Protein AF-A0A354UPZ7-F1 (afdb_monomer)

Secondary structure (DSSP, 8-state):
-HHHHHHHHHHHHHHHHHHHHHHHHHHHHH-HHHHHHHHHHTT-HHHHHHHHHHHHHHH--HHHHHHHHHHHHT-GGGHHHIIIIIHHHHTSHHHHHHHHHSTTHHHHHHHHHHHHHHHHHHTT-HHHHHHHHHHHHHHTS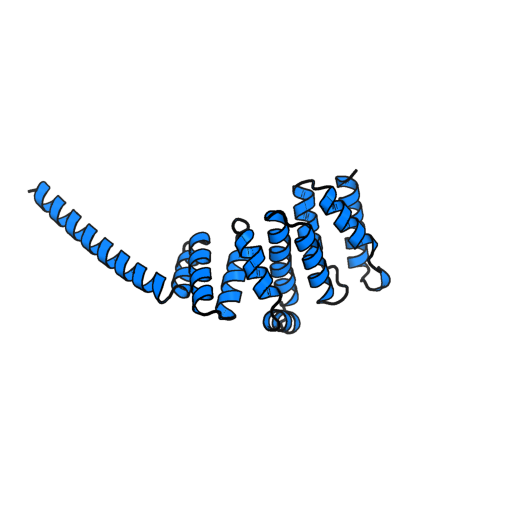S---TT-HHHHHHHHHHHTT-HHHHHHHHHHHHTS-GGGS-HHHHHHHHHHHHHHHHHH-

Solvent-accessible surface area (backbone atoms only — not comparable to full-atom values): 10507 Å² total; per-residue (Å²): 111,70,72,56,57,52,51,53,51,51,51,51,52,50,50,51,51,52,50,52,50,51,53,49,49,49,38,62,72,78,40,18,48,68,51,12,54,54,28,42,77,70,70,37,50,73,57,13,48,57,26,21,49,53,32,18,78,72,65,72,38,70,69,39,37,50,52,36,26,56,55,36,65,79,34,80,91,43,24,67,60,21,42,48,44,26,37,57,38,65,72,31,67,66,50,51,51,48,28,73,73,41,96,62,14,58,62,53,46,27,54,48,47,18,40,21,18,39,14,24,39,72,69,73,34,55,69,60,15,53,50,49,19,54,57,59,38,58,71,81,48,70,53,68,55,93,58,29,23,52,52,40,38,47,53,59,28,55,77,70,65,36,48,70,61,42,50,54,50,46,53,53,64,69,67,55,70,63,87,68,39,54,73,69,35,46,53,51,52,51,50,52,46,51,55,44,49,64,71,62,104

Foldseek 3Di:
DVVVVVVVVVVVVVVVVVVVVVVVVVCLPPPLQVVLVVCVVVVNLVSSLVSLVVVCVVPVDLVSLVVNLVSLLVPLPPLVVLLPSLVVNLVDPVLLVCLVPDPCSVVVSLSSLLSNLLSCVVVPNLVVSCVSLVVSCPSVPVEPDPSRSLVSSLVSCLVVLVLPSLVVSLVVLVPDPCVRYDPVNVVVSVVSNVSSVVSND

Sequence (201 aa):
MGKFVLKVALSTVAAIFAVLLLVYGFFALFLPAPLASFYENLGNYSGAVRLMKRAYDKSESEEDLKRLAELLCFKEENAELSAEYVTKYCDGESFKKYCKEEKDGQAYYDLMTASSVKSFYIVGKPDDALKKASEYLAYYSSSYPSGSSLRALMFAAADKKDKQTLAKILEKLNSFDLSSFTETEKATIEDDKQNIQIIIG

Structure (mmCIF, N/CA/C/O backbone):
data_AF-A0A354UPZ7-F1
#
_entry.id   AF-A0A354UPZ7-F1
#
loop_
_atom_site.group_PDB
_atom_site.id
_atom_site.type_symbol
_atom_site.label_atom_id
_atom_site.label_alt_id
_atom_site.label_comp_id
_atom_site.label_asym_id
_atom_site.label_entity_id
_atom_site.label_seq_id
_atom_site.pdbx_PDB_ins_code
_atom_site.Cartn_x
_atom_site.Cartn_y
_atom_site.Cartn_z
_atom_site.occupancy
_atom_site.B_iso_or_equiv
_atom_site.auth_seq_id
_atom_site.auth_comp_id
_atom_site.auth_asym_id
_atom_site.auth_atom_id
_atom_site.pdbx_PDB_model_num
ATOM 1 N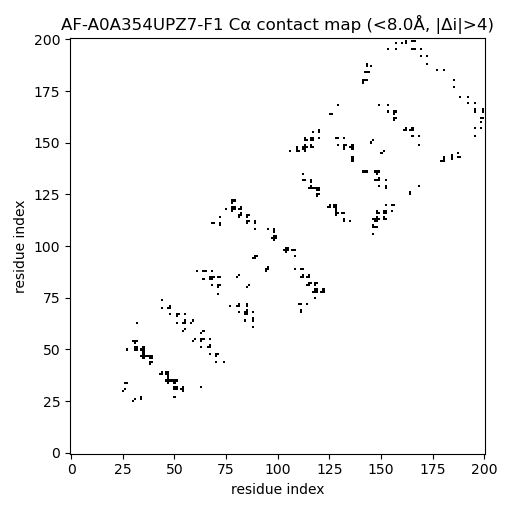 N . MET A 1 1 ? 10.319 13.323 -59.034 1.00 57.94 1 MET A N 1
ATOM 2 C CA . MET A 1 1 ? 11.217 13.703 -57.916 1.00 57.94 1 MET A CA 1
ATOM 3 C C . MET A 1 1 ? 10.562 13.564 -56.539 1.00 57.94 1 MET A C 1
ATOM 5 O O . MET A 1 1 ? 11.152 12.899 -55.700 1.00 57.94 1 MET A O 1
ATOM 9 N N . GLY A 1 2 ? 9.332 14.050 -56.304 1.00 59.28 2 GLY A N 1
ATOM 10 C CA . GLY A 1 2 ? 8.672 13.944 -54.982 1.00 59.28 2 GLY A CA 1
ATOM 11 C C . GLY A 1 2 ? 8.537 12.523 -54.398 1.00 59.28 2 GLY A C 1
ATOM 12 O O . GLY A 1 2 ? 8.782 12.323 -53.215 1.00 59.28 2 GLY A O 1
ATOM 13 N N . LYS A 1 3 ? 8.257 11.502 -55.227 1.00 68.81 3 LYS A N 1
ATOM 14 C CA . LYS A 1 3 ? 8.171 10.093 -54.778 1.00 68.81 3 LYS A CA 1
ATOM 15 C C . LYS A 1 3 ? 9.504 9.514 -54.277 1.00 68.81 3 LYS A C 1
ATOM 17 O O . LYS A 1 3 ? 9.493 8.596 -53.467 1.00 68.81 3 LYS A O 1
ATOM 22 N N . PHE A 1 4 ? 10.636 10.016 -54.771 1.00 75.50 4 PHE A N 1
ATOM 23 C CA . PHE A 1 4 ? 11.965 9.557 -54.357 1.00 75.50 4 PHE A CA 1
ATOM 24 C C . PHE A 1 4 ? 12.362 10.189 -53.019 1.00 75.50 4 PHE A C 1
ATOM 26 O O . PHE A 1 4 ? 12.742 9.473 -52.099 1.00 75.50 4 PHE A O 1
ATOM 33 N N . VAL A 1 5 ? 12.153 11.503 -52.878 1.00 76.06 5 VAL A N 1
ATOM 34 C CA . VAL A 1 5 ? 12.379 12.236 -51.620 1.00 76.06 5 VAL A CA 1
ATOM 35 C C . VAL A 1 5 ? 11.521 11.662 -50.489 1.00 76.06 5 VAL A C 1
ATOM 37 O O . VAL A 1 5 ? 12.031 11.420 -49.401 1.00 76.06 5 VAL A O 1
ATOM 40 N N . LEU A 1 6 ? 10.250 11.348 -50.765 1.00 82.31 6 LEU A N 1
ATOM 41 C CA . LEU A 1 6 ? 9.353 10.734 -49.784 1.00 82.31 6 LEU A CA 1
ATOM 42 C C . LEU A 1 6 ? 9.834 9.344 -49.331 1.00 82.31 6 LEU A C 1
ATOM 44 O O . LEU A 1 6 ? 9.794 9.051 -48.140 1.00 82.31 6 LEU A O 1
ATOM 48 N N .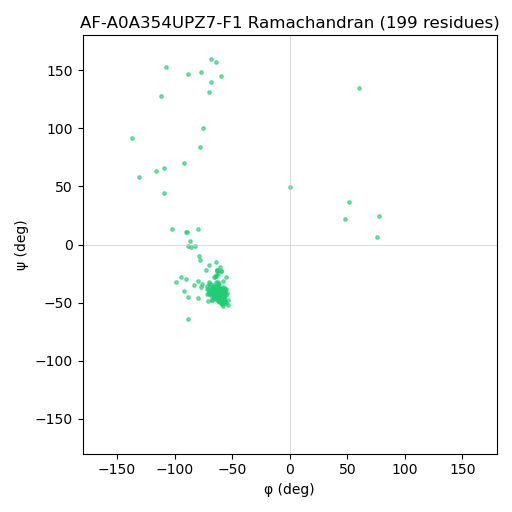 LYS A 1 7 ? 10.329 8.500 -50.250 1.00 80.50 7 LYS A N 1
ATOM 49 C CA . LYS A 1 7 ? 10.871 7.170 -49.911 1.00 80.50 7 LYS A CA 1
ATOM 50 C C . LYS A 1 7 ? 12.116 7.258 -49.032 1.00 80.50 7 LYS A C 1
ATOM 52 O O . LYS A 1 7 ? 12.210 6.518 -48.060 1.00 80.50 7 LYS A O 1
ATOM 57 N N . VAL A 1 8 ? 13.037 8.164 -49.360 1.00 84.00 8 VAL A N 1
ATOM 58 C CA . VAL A 1 8 ? 14.266 8.366 -48.579 1.00 84.00 8 VAL A CA 1
ATOM 59 C C . VAL A 1 8 ? 13.937 8.930 -47.193 1.00 84.00 8 VAL A C 1
ATOM 61 O O . VAL A 1 8 ? 14.444 8.427 -46.195 1.00 84.00 8 VAL A O 1
ATOM 64 N N . ALA A 1 9 ? 13.028 9.906 -47.104 1.00 82.88 9 ALA A N 1
ATOM 65 C CA . ALA A 1 9 ? 12.573 10.447 -45.824 1.00 82.88 9 ALA A CA 1
ATOM 66 C C . ALA A 1 9 ? 11.928 9.366 -44.937 1.00 82.88 9 ALA A C 1
ATOM 68 O O . ALA A 1 9 ? 12.282 9.244 -43.765 1.00 82.88 9 ALA A O 1
ATOM 69 N N . LEU A 1 10 ? 11.049 8.531 -45.505 1.00 87.94 10 LEU A N 1
ATOM 70 C CA . LEU A 1 10 ? 10.443 7.392 -44.806 1.00 87.94 10 LEU A CA 1
ATOM 71 C C . LEU A 1 10 ? 11.491 6.380 -44.326 1.00 87.94 10 LEU A C 1
ATOM 73 O O . LEU A 1 10 ? 11.414 5.941 -43.181 1.00 87.94 10 LEU A O 1
ATOM 77 N N . SER A 1 11 ? 12.486 6.035 -45.154 1.00 89.94 11 SER A N 1
ATOM 78 C CA . SER A 1 11 ? 13.548 5.107 -44.739 1.00 89.94 11 SER A CA 1
ATOM 79 C C . SER A 1 11 ? 14.412 5.670 -43.614 1.00 89.94 11 SER A C 1
ATOM 81 O O . SER A 1 11 ? 14.760 4.938 -42.692 1.00 89.94 11 SER A O 1
ATOM 83 N N . THR A 1 12 ? 14.718 6.969 -43.646 1.00 89.94 12 THR A N 1
ATOM 84 C CA . THR A 1 12 ? 15.510 7.622 -42.597 1.00 89.94 12 THR A CA 1
ATOM 85 C C . THR A 1 12 ? 14.740 7.674 -41.282 1.00 89.94 12 THR A C 1
ATOM 87 O O . THR A 1 12 ? 15.286 7.322 -40.241 1.00 89.94 12 THR A O 1
ATOM 90 N N . VAL A 1 13 ? 13.455 8.044 -41.319 1.00 91.38 13 VAL A N 1
ATOM 91 C CA . VAL A 1 13 ? 12.586 8.031 -40.132 1.00 91.38 13 VAL A CA 1
ATOM 92 C C . VAL A 1 13 ? 12.480 6.616 -39.559 1.00 91.38 13 VAL A C 1
ATOM 94 O O . VAL A 1 13 ? 12.662 6.434 -38.358 1.00 91.38 13 VAL A O 1
ATOM 97 N N . ALA A 1 14 ? 12.270 5.605 -40.406 1.00 92.88 14 ALA A N 1
ATOM 98 C CA . ALA A 1 14 ? 12.224 4.210 -39.974 1.00 92.88 14 ALA A CA 1
ATOM 99 C C . ALA A 1 14 ? 13.543 3.755 -39.324 1.00 92.88 14 ALA A C 1
ATOM 101 O O . ALA A 1 14 ? 13.512 3.102 -38.283 1.00 92.88 14 ALA A O 1
ATOM 102 N N . ALA A 1 15 ? 14.693 4.137 -39.888 1.00 93.19 15 ALA A N 1
ATOM 103 C CA . ALA A 1 15 ? 16.001 3.826 -39.314 1.00 93.19 15 ALA A CA 1
ATOM 104 C C . ALA A 1 15 ? 16.200 4.486 -37.938 1.00 93.19 15 ALA A C 1
ATOM 106 O O . ALA A 1 15 ? 16.658 3.828 -37.006 1.00 93.19 15 ALA A O 1
ATOM 107 N N . ILE A 1 16 ? 15.798 5.752 -37.782 1.00 94.38 16 ILE A N 1
ATOM 108 C CA . ILE A 1 16 ? 15.854 6.457 -36.492 1.00 94.38 16 ILE A CA 1
ATOM 109 C C . ILE A 1 16 ? 14.959 5.760 -35.464 1.00 94.38 16 ILE A C 1
ATOM 111 O O . ILE A 1 16 ? 15.410 5.479 -34.356 1.00 94.38 16 ILE A O 1
ATOM 115 N N . PHE A 1 17 ? 13.721 5.418 -35.831 1.00 93.94 17 PHE A N 1
ATOM 116 C CA . PHE A 1 17 ? 12.827 4.673 -34.944 1.00 93.94 17 PHE A CA 1
ATOM 117 C C . PHE A 1 17 ? 13.406 3.315 -34.548 1.00 93.94 17 PHE A C 1
ATOM 119 O O . PHE A 1 17 ? 13.328 2.949 -33.379 1.00 93.94 17 PHE A O 1
ATOM 126 N N . ALA A 1 18 ? 14.030 2.590 -35.479 1.00 94.12 18 ALA A N 1
ATOM 127 C CA . ALA A 1 18 ? 14.669 1.314 -35.174 1.00 94.12 18 ALA A CA 1
ATOM 128 C C . ALA A 1 18 ? 15.788 1.477 -34.132 1.00 94.12 18 ALA A C 1
ATOM 130 O O . ALA A 1 18 ? 15.828 0.732 -33.154 1.00 94.12 18 ALA A O 1
ATOM 131 N N . VAL A 1 19 ? 16.652 2.486 -34.286 1.00 94.25 19 VAL A N 1
ATOM 132 C CA . VAL A 1 19 ? 17.715 2.780 -33.309 1.00 94.25 19 VAL A CA 1
ATOM 133 C C . VAL A 1 19 ? 17.127 3.176 -31.954 1.00 94.25 19 VAL A C 1
ATOM 135 O O . VAL A 1 19 ? 17.564 2.655 -30.930 1.00 94.25 19 VAL A O 1
ATOM 138 N N . LEU A 1 20 ? 16.107 4.037 -31.927 1.00 93.75 20 LEU A N 1
ATOM 139 C CA . LEU A 1 20 ? 15.444 4.439 -30.681 1.00 93.75 20 LEU A CA 1
ATOM 140 C C . LEU A 1 20 ? 14.813 3.247 -29.953 1.00 93.75 20 LEU A C 1
ATOM 142 O O . LEU A 1 20 ? 14.937 3.146 -28.735 1.00 93.75 20 LEU A O 1
ATOM 146 N N . LEU A 1 21 ? 14.187 2.321 -30.685 1.00 94.00 21 LEU A N 1
ATOM 147 C CA . LEU A 1 21 ? 13.619 1.098 -30.115 1.00 94.00 21 LEU A CA 1
ATOM 148 C C . LEU A 1 21 ? 14.697 0.169 -29.549 1.00 94.00 21 LEU A C 1
ATOM 150 O O . LEU A 1 21 ? 14.483 -0.423 -28.493 1.00 94.00 21 LEU A O 1
ATOM 154 N N . LEU A 1 22 ? 15.856 0.063 -30.204 1.00 93.81 22 LEU A N 1
ATOM 155 C CA . LEU A 1 22 ? 16.986 -0.719 -29.691 1.00 93.81 22 LEU A CA 1
ATOM 156 C C . LEU A 1 22 ? 17.552 -0.114 -28.405 1.00 93.81 22 LEU A C 1
ATOM 158 O O . LEU A 1 22 ? 17.766 -0.835 -27.431 1.00 93.81 22 LEU A O 1
ATOM 162 N N . VAL A 1 23 ? 17.744 1.207 -28.379 1.00 92.31 23 VAL A N 1
ATOM 163 C CA . VAL A 1 23 ? 18.207 1.925 -27.184 1.00 92.31 23 VAL A CA 1
ATOM 164 C C . VAL A 1 23 ? 17.194 1.769 -26.050 1.00 92.31 23 VAL A C 1
ATOM 166 O O . VAL A 1 23 ? 17.567 1.383 -24.944 1.00 92.31 23 VAL A O 1
ATOM 169 N N . TYR A 1 24 ? 15.905 1.981 -26.324 1.00 91.88 24 TYR A N 1
ATOM 170 C CA . TYR A 1 24 ? 14.837 1.762 -25.350 1.00 91.88 24 TYR A CA 1
ATOM 171 C C . TYR A 1 24 ? 14.833 0.324 -24.822 1.00 91.88 24 TYR A C 1
ATOM 173 O O . TYR A 1 24 ? 14.778 0.111 -23.612 1.00 91.88 24 TYR A O 1
ATOM 181 N N . GLY A 1 25 ? 14.934 -0.662 -25.717 1.00 91.56 25 GLY A N 1
ATOM 182 C CA . GLY A 1 25 ? 14.999 -2.076 -25.361 1.00 91.56 25 GLY A CA 1
ATOM 183 C C . GLY A 1 25 ? 16.177 -2.378 -24.438 1.00 91.56 25 GLY A C 1
ATOM 184 O O . GLY A 1 25 ? 16.002 -3.060 -23.431 1.00 91.56 25 GLY A O 1
ATOM 185 N N . PHE A 1 26 ? 17.351 -1.807 -24.717 1.00 92.81 26 PHE A N 1
ATOM 186 C CA . PHE A 1 26 ? 18.517 -1.922 -23.844 1.00 92.81 26 PHE A CA 1
ATOM 187 C C . PHE A 1 26 ? 18.227 -1.381 -22.434 1.00 92.81 26 PHE A C 1
ATOM 189 O O . PHE A 1 26 ? 18.407 -2.104 -21.451 1.00 92.81 26 PHE A O 1
ATOM 196 N N . PHE A 1 27 ? 17.696 -0.160 -22.313 1.00 90.44 27 PHE A N 1
ATOM 197 C CA . PHE A 1 27 ? 17.339 0.404 -21.006 1.00 90.44 27 PHE A CA 1
ATOM 198 C C . PHE A 1 27 ? 16.271 -0.428 -20.284 1.00 90.44 27 PHE A C 1
ATOM 200 O O . PHE A 1 27 ? 16.437 -0.743 -19.110 1.00 90.44 27 PHE A O 1
ATOM 207 N N . ALA A 1 28 ? 15.224 -0.870 -20.979 1.00 89.38 28 ALA A N 1
ATOM 208 C CA . ALA A 1 28 ? 14.143 -1.655 -20.383 1.00 89.38 28 ALA A CA 1
ATOM 209 C C . ALA A 1 28 ? 14.593 -3.030 -19.849 1.00 89.38 28 ALA A C 1
ATOM 211 O O . ALA A 1 28 ? 13.954 -3.579 -18.948 1.00 89.38 28 ALA A O 1
ATOM 212 N N . LEU A 1 29 ? 15.665 -3.607 -20.407 1.00 89.12 29 LEU A N 1
ATOM 213 C CA . LEU A 1 29 ? 16.225 -4.894 -19.976 1.00 89.12 29 LEU A CA 1
ATOM 214 C C . LEU A 1 29 ? 17.264 -4.741 -18.857 1.00 89.12 29 LEU A C 1
ATOM 216 O O . LEU A 1 29 ? 17.270 -5.509 -17.888 1.00 89.12 29 LEU A O 1
ATOM 220 N N . PHE A 1 30 ? 18.174 -3.778 -18.999 1.00 91.31 30 PHE A N 1
ATOM 221 C CA . PHE A 1 30 ? 19.340 -3.672 -18.123 1.00 91.31 30 PHE A CA 1
ATOM 222 C C . PHE A 1 30 ? 19.161 -2.653 -17.004 1.00 91.31 30 PHE A C 1
ATOM 224 O O . PHE A 1 30 ? 19.661 -2.894 -15.907 1.00 91.31 30 PHE A O 1
ATOM 231 N N . LEU A 1 31 ? 18.406 -1.582 -17.257 1.00 92.19 31 LEU A N 1
ATOM 232 C CA . LEU A 1 31 ? 18.231 -0.426 -16.377 1.00 92.19 31 LEU A CA 1
ATOM 233 C C . LEU A 1 31 ? 16.737 -0.069 -16.199 1.00 92.19 31 LEU A C 1
ATOM 235 O O . LEU A 1 31 ? 16.323 1.053 -16.510 1.00 92.19 31 LEU A O 1
ATOM 239 N N . PRO A 1 32 ? 15.907 -1.008 -15.705 1.00 92.81 32 PRO A N 1
ATOM 240 C CA . PRO A 1 32 ? 14.473 -0.779 -15.556 1.00 92.81 32 PRO A CA 1
ATOM 241 C C . PRO A 1 32 ? 14.128 0.339 -14.557 1.00 92.81 32 PRO A C 1
ATOM 243 O O . PRO A 1 32 ? 13.206 1.099 -14.835 1.00 92.81 32 PRO A O 1
ATOM 246 N N . ALA A 1 33 ? 14.867 0.506 -13.451 1.00 92.12 33 ALA A N 1
ATOM 247 C CA . ALA A 1 33 ? 14.560 1.538 -12.449 1.00 92.12 33 ALA A CA 1
ATOM 248 C C . ALA A 1 33 ? 14.770 2.979 -12.973 1.00 92.12 33 ALA A C 1
ATOM 250 O O . ALA A 1 33 ? 13.837 3.777 -12.881 1.00 92.12 33 ALA A O 1
ATOM 251 N N . PRO A 1 34 ? 15.897 3.331 -13.634 1.00 93.06 34 PRO A N 1
ATOM 252 C CA . PRO A 1 34 ? 16.026 4.639 -14.288 1.00 93.06 34 PRO A CA 1
ATOM 253 C C . PRO A 1 34 ? 14.930 4.916 -15.323 1.00 93.06 34 PRO A C 1
ATOM 255 O O . PRO A 1 34 ? 14.441 6.042 -15.437 1.00 93.06 34 PRO A O 1
ATOM 258 N N . LEU A 1 35 ? 14.516 3.886 -16.069 1.00 93.19 35 LEU A N 1
ATOM 259 C CA . LEU A 1 35 ? 13.432 4.020 -17.034 1.00 93.19 35 LEU A CA 1
ATOM 260 C C . LEU A 1 35 ? 12.076 4.211 -16.333 1.00 93.19 35 LEU A C 1
ATOM 262 O O . LEU A 1 35 ? 11.250 4.968 -16.833 1.00 93.19 35 LEU A O 1
ATOM 266 N N . ALA A 1 36 ? 11.851 3.600 -15.165 1.00 93.94 36 ALA A N 1
ATOM 267 C CA . ALA A 1 36 ? 10.659 3.848 -14.356 1.00 93.94 36 ALA A CA 1
ATOM 268 C C . ALA A 1 36 ? 10.554 5.329 -13.955 1.00 93.94 36 ALA A C 1
ATOM 270 O O . ALA A 1 36 ? 9.519 5.947 -14.205 1.00 93.94 36 ALA A O 1
ATOM 271 N N . SER A 1 37 ? 11.643 5.922 -13.452 1.00 92.50 37 SER A N 1
ATOM 272 C CA . SER A 1 37 ? 11.698 7.353 -13.109 1.00 92.50 37 SER A CA 1
ATOM 273 C C . SER A 1 37 ? 11.456 8.254 -14.323 1.00 92.50 37 SER A C 1
ATOM 275 O O . SER A 1 37 ? 10.788 9.280 -14.221 1.00 92.50 37 SER A O 1
ATOM 277 N N . PHE A 1 38 ? 11.954 7.870 -15.503 1.00 93.12 38 PHE A N 1
ATOM 278 C CA . PHE A 1 38 ? 11.656 8.594 -16.741 1.00 93.12 38 PHE A CA 1
ATOM 279 C C . PHE A 1 38 ? 10.153 8.593 -17.060 1.00 93.12 38 PHE A C 1
ATOM 281 O O . PHE A 1 38 ? 9.595 9.638 -17.387 1.00 93.12 38 PHE A O 1
ATOM 288 N N . TYR A 1 39 ? 9.481 7.446 -16.930 1.00 92.19 39 TYR A N 1
ATOM 289 C CA . TYR A 1 39 ? 8.036 7.338 -17.163 1.00 92.19 39 TYR A CA 1
ATOM 290 C C . TYR A 1 39 ? 7.215 8.123 -16.143 1.00 92.19 39 TYR A C 1
ATOM 292 O O . TYR A 1 39 ? 6.235 8.769 -16.512 1.00 92.19 39 TYR A O 1
ATOM 300 N N . GLU A 1 40 ? 7.623 8.098 -14.881 1.00 91.56 40 GLU A N 1
ATOM 301 C CA . GLU A 1 40 ? 7.000 8.881 -13.819 1.00 91.56 40 GLU A CA 1
ATOM 302 C C . GLU A 1 40 ? 7.102 10.386 -14.079 1.00 91.56 40 GLU A C 1
ATOM 304 O O . GLU A 1 40 ? 6.094 11.083 -14.001 1.00 91.56 40 GLU A O 1
ATOM 309 N N . ASN A 1 41 ? 8.277 10.874 -14.491 1.00 92.19 41 ASN A N 1
ATOM 310 C CA . ASN A 1 41 ? 8.485 12.283 -14.846 1.00 92.19 41 ASN A CA 1
ATOM 311 C C . ASN A 1 41 ? 7.639 12.732 -16.050 1.00 92.19 41 ASN A C 1
ATOM 313 O O . ASN A 1 41 ? 7.356 13.917 -16.202 1.00 92.19 41 ASN A O 1
ATOM 317 N N . LEU A 1 42 ? 7.211 11.793 -16.899 1.00 91.56 42 LEU A N 1
ATOM 318 C CA . LEU A 1 42 ? 6.266 12.039 -17.992 1.00 91.56 42 LEU A CA 1
ATOM 319 C C . LEU A 1 42 ? 4.792 11.919 -17.562 1.00 91.56 42 LEU A C 1
ATOM 321 O O . LEU A 1 42 ? 3.899 12.011 -18.404 1.00 91.56 42 LEU A O 1
ATOM 325 N N . GLY A 1 43 ? 4.520 11.668 -16.279 1.00 89.31 43 GLY A N 1
ATOM 326 C CA . GLY A 1 43 ? 3.180 11.419 -15.743 1.00 89.31 43 GLY A CA 1
ATOM 327 C C . GLY A 1 43 ? 2.623 10.026 -16.059 1.00 89.31 43 GLY A C 1
ATOM 328 O O . GLY A 1 43 ? 1.467 9.733 -15.749 1.00 89.31 43 GLY A O 1
ATOM 329 N N . ASN A 1 44 ? 3.421 9.134 -16.658 1.00 90.38 44 ASN A N 1
ATOM 330 C CA . ASN A 1 44 ? 3.017 7.770 -16.995 1.00 90.38 44 ASN A CA 1
ATOM 331 C C . ASN A 1 44 ? 3.357 6.789 -15.864 1.00 90.38 44 ASN A C 1
ATOM 333 O O . ASN A 1 44 ? 4.221 5.915 -15.981 1.00 90.38 44 ASN A O 1
ATOM 337 N N . TYR A 1 45 ? 2.624 6.916 -14.764 1.00 89.31 45 TYR A N 1
ATOM 338 C CA . TYR A 1 45 ? 2.809 6.082 -13.578 1.00 89.31 45 TYR A CA 1
ATOM 339 C C . TYR A 1 45 ? 2.570 4.588 -13.826 1.00 89.31 45 TYR A C 1
ATOM 341 O O . TYR A 1 45 ? 3.263 3.765 -13.242 1.00 89.31 45 TYR A O 1
ATOM 349 N N . SER A 1 46 ? 1.644 4.202 -14.709 1.00 89.56 46 SER A N 1
ATOM 350 C CA . SER A 1 46 ? 1.402 2.780 -15.005 1.00 89.56 46 SER A CA 1
ATOM 351 C C . SER A 1 46 ? 2.613 2.132 -15.686 1.00 89.56 46 SER A C 1
ATOM 353 O O . SER A 1 46 ? 2.962 0.986 -15.395 1.00 89.56 46 SER A O 1
ATOM 355 N N . GLY A 1 47 ? 3.297 2.878 -16.563 1.00 91.25 47 GLY A N 1
ATOM 356 C CA . GLY A 1 47 ? 4.583 2.467 -17.127 1.00 91.25 47 GLY A CA 1
ATOM 357 C C . GLY A 1 47 ? 5.696 2.429 -16.078 1.00 91.25 47 GLY A C 1
ATOM 358 O O . GLY A 1 47 ? 6.457 1.461 -16.047 1.00 91.25 47 GLY A O 1
ATOM 359 N N . ALA A 1 48 ? 5.739 3.424 -15.185 1.00 94.25 48 ALA A N 1
ATOM 360 C CA . ALA A 1 48 ? 6.693 3.468 -14.079 1.00 94.25 48 ALA A CA 1
ATOM 361 C C . ALA A 1 48 ? 6.550 2.249 -13.155 1.00 94.25 48 ALA A C 1
ATOM 363 O O . ALA A 1 48 ? 7.529 1.545 -12.935 1.00 94.25 48 ALA A O 1
ATOM 364 N N . VAL A 1 49 ? 5.331 1.919 -12.711 1.00 94.88 49 VAL A N 1
ATOM 365 C CA . VAL A 1 49 ? 5.043 0.736 -11.877 1.00 94.88 49 VAL A CA 1
ATOM 366 C C . VAL A 1 49 ? 5.494 -0.550 -12.566 1.00 94.88 49 VAL A C 1
ATOM 368 O O . VAL A 1 49 ? 6.153 -1.378 -11.945 1.00 94.88 49 VAL A O 1
ATOM 371 N N . ARG A 1 50 ? 5.202 -0.721 -13.863 1.00 93.62 50 ARG A N 1
ATOM 372 C CA . ARG A 1 50 ? 5.605 -1.927 -14.609 1.00 93.62 50 ARG A CA 1
ATOM 373 C C . ARG A 1 50 ? 7.123 -2.099 -14.649 1.00 93.62 50 ARG A C 1
ATOM 375 O O . ARG A 1 50 ? 7.626 -3.207 -14.463 1.00 93.62 50 ARG A O 1
ATOM 382 N N . LEU A 1 51 ? 7.846 -1.019 -14.927 1.00 95.62 51 LEU A N 1
ATOM 383 C CA . LEU A 1 51 ? 9.305 -1.037 -14.984 1.00 95.62 51 LEU A CA 1
ATOM 384 C C . LEU A 1 51 ? 9.914 -1.204 -13.592 1.00 95.62 51 LEU A C 1
ATOM 386 O O . LEU A 1 51 ? 10.857 -1.973 -13.438 1.00 95.62 51 LEU A O 1
ATOM 390 N N . MET A 1 52 ? 9.331 -0.571 -12.577 1.00 96.69 52 MET A N 1
ATOM 391 C CA . MET A 1 52 ? 9.798 -0.684 -11.202 1.00 96.69 52 MET A CA 1
ATOM 392 C C . MET A 1 52 ? 9.571 -2.087 -10.637 1.00 96.69 52 MET A C 1
ATOM 394 O O . MET A 1 52 ? 10.468 -2.650 -10.017 1.00 96.69 52 MET A O 1
ATOM 398 N N . LYS A 1 53 ? 8.438 -2.723 -10.957 1.00 96.31 53 LYS A N 1
ATOM 399 C CA . LYS A 1 53 ? 8.212 -4.139 -10.647 1.00 96.31 53 LYS A CA 1
ATOM 400 C C . LYS A 1 53 ? 9.296 -5.010 -11.274 1.00 96.31 53 LYS A C 1
ATOM 402 O O . LYS A 1 53 ? 9.875 -5.843 -10.595 1.00 96.31 53 LYS A O 1
ATOM 407 N N . ARG A 1 54 ? 9.629 -4.779 -12.547 1.00 95.94 54 ARG A N 1
ATOM 408 C CA . ARG A 1 54 ? 10.696 -5.527 -13.226 1.00 95.94 54 ARG A CA 1
ATOM 409 C C . ARG A 1 54 ? 12.071 -5.305 -12.595 1.00 95.94 54 ARG A C 1
ATOM 411 O O . ARG A 1 54 ? 12.878 -6.231 -12.569 1.00 95.94 54 ARG A O 1
ATOM 418 N N . ALA A 1 55 ? 12.361 -4.085 -12.151 1.00 96.94 55 ALA A N 1
ATOM 419 C CA . ALA A 1 55 ? 13.591 -3.789 -11.430 1.00 96.94 55 ALA A CA 1
ATOM 420 C C . ALA A 1 55 ? 13.657 -4.593 -10.128 1.00 96.94 55 ALA A C 1
ATOM 422 O O . ALA A 1 55 ? 14.634 -5.310 -9.926 1.00 96.94 55 ALA A O 1
ATOM 423 N N . TYR A 1 56 ? 12.581 -4.569 -9.338 1.00 97.69 56 TYR A N 1
ATOM 424 C CA . TYR A 1 56 ? 12.482 -5.345 -8.108 1.00 97.69 56 TYR A CA 1
ATOM 425 C C . TYR A 1 56 ? 12.556 -6.858 -8.347 1.00 97.69 56 TYR A C 1
ATOM 427 O O . TYR A 1 56 ? 13.332 -7.534 -7.688 1.00 97.69 56 TYR A O 1
ATOM 435 N N . ASP A 1 57 ? 11.833 -7.396 -9.332 1.00 95.75 57 ASP A N 1
ATOM 436 C CA . ASP A 1 57 ? 11.872 -8.826 -9.674 1.00 95.75 57 ASP A CA 1
ATOM 437 C C . ASP A 1 57 ? 13.292 -9.293 -10.077 1.00 95.75 57 ASP A C 1
ATOM 439 O O . ASP A 1 57 ? 13.595 -10.482 -10.029 1.00 95.75 57 ASP A O 1
ATOM 443 N N . LYS A 1 58 ? 14.162 -8.373 -10.521 1.00 94.38 58 LYS A N 1
ATOM 444 C CA . LYS A 1 58 ? 15.544 -8.668 -10.927 1.00 94.38 58 LYS A CA 1
ATOM 445 C C . LYS A 1 58 ? 16.543 -8.525 -9.780 1.00 94.38 58 LYS A C 1
ATOM 447 O O . LYS A 1 58 ? 17.511 -9.279 -9.737 1.00 94.38 58 LYS A O 1
ATOM 452 N N . SER A 1 59 ? 16.382 -7.508 -8.941 1.00 95.56 59 SER A N 1
ATOM 453 C CA . SER A 1 59 ? 17.339 -7.182 -7.878 1.00 95.56 59 SER A CA 1
ATOM 454 C C . SER A 1 59 ? 16.970 -7.796 -6.530 1.00 95.56 59 SER A C 1
ATOM 456 O O . SER A 1 59 ? 17.854 -7.998 -5.703 1.00 95.56 59 SER A O 1
ATOM 458 N N . GLU A 1 60 ? 15.673 -8.014 -6.301 1.00 95.62 60 GLU A N 1
ATOM 459 C CA . GLU A 1 60 ? 15.036 -8.302 -5.013 1.00 95.62 60 GLU A CA 1
ATOM 460 C C . GLU A 1 60 ? 15.456 -7.338 -3.887 1.00 95.62 60 GLU A C 1
ATOM 462 O O . GLU A 1 60 ? 15.333 -7.650 -2.701 1.00 95.62 60 GLU A O 1
ATOM 467 N N . SER A 1 61 ? 15.938 -6.144 -4.250 1.00 96.62 61 SER A N 1
ATOM 468 C CA . SER A 1 61 ? 16.501 -5.186 -3.304 1.00 96.62 61 SER A CA 1
ATOM 469 C C . SER A 1 61 ? 15.409 -4.452 -2.523 1.00 96.62 61 SER A C 1
ATOM 471 O O . SER A 1 61 ? 14.317 -4.183 -3.030 1.00 96.62 61 SER A O 1
ATOM 473 N N . GLU A 1 62 ? 15.708 -4.093 -1.275 1.00 95.56 62 GLU A N 1
ATOM 474 C CA . GLU A 1 62 ? 14.782 -3.310 -0.453 1.00 95.56 62 GLU A CA 1
ATOM 475 C C . GLU A 1 62 ? 14.543 -1.908 -1.029 1.00 95.56 62 GLU A C 1
ATOM 477 O O . GLU A 1 62 ? 13.428 -1.400 -0.968 1.00 95.56 62 GLU A O 1
ATOM 482 N N . GLU A 1 63 ? 15.566 -1.296 -1.628 1.00 96.06 63 GLU A N 1
ATOM 483 C CA . GLU A 1 63 ? 15.450 0.013 -2.274 1.00 96.06 63 GLU A CA 1
ATOM 484 C C . GLU A 1 63 ? 14.441 -0.026 -3.429 1.00 96.06 63 GLU A C 1
ATOM 486 O O . GLU A 1 63 ? 13.553 0.827 -3.514 1.00 96.06 63 GLU A O 1
ATOM 491 N N . ASP A 1 64 ? 14.512 -1.063 -4.269 1.00 97.00 64 ASP A N 1
ATOM 492 C CA . ASP A 1 64 ? 13.570 -1.226 -5.371 1.00 97.00 64 ASP A CA 1
ATOM 493 C C . ASP A 1 64 ? 12.157 -1.569 -4.873 1.00 97.00 64 ASP A C 1
ATOM 495 O O . ASP A 1 64 ? 11.171 -1.090 -5.442 1.00 97.00 64 ASP A O 1
ATOM 499 N N . LEU A 1 65 ? 12.043 -2.348 -3.787 1.00 97.75 65 LEU A N 1
ATOM 500 C CA . LEU A 1 65 ? 10.761 -2.644 -3.139 1.00 97.75 65 LEU A CA 1
ATOM 501 C C . LEU A 1 65 ? 10.115 -1.379 -2.573 1.00 97.75 65 LEU A C 1
ATOM 503 O O . LEU A 1 65 ? 8.934 -1.136 -2.821 1.00 97.75 65 LEU A O 1
ATOM 507 N N . LYS A 1 66 ? 10.891 -0.564 -1.849 1.00 96.50 66 LYS A N 1
ATOM 508 C CA . LYS A 1 66 ? 10.457 0.732 -1.323 1.00 96.50 66 LYS A CA 1
ATOM 509 C C . LYS A 1 66 ? 9.942 1.603 -2.460 1.00 96.50 66 LYS A C 1
ATOM 511 O O . LYS A 1 66 ? 8.824 2.110 -2.388 1.00 96.50 66 LYS A O 1
ATOM 516 N N . ARG A 1 67 ? 10.725 1.732 -3.538 1.00 95.69 67 ARG A N 1
ATOM 517 C CA . ARG A 1 67 ? 10.352 2.586 -4.667 1.00 95.69 67 ARG A CA 1
ATOM 518 C C . ARG A 1 67 ? 9.081 2.107 -5.364 1.00 95.69 67 ARG A C 1
ATOM 520 O O . ARG A 1 67 ? 8.225 2.919 -5.716 1.00 95.69 67 ARG A O 1
ATOM 527 N N . LEU A 1 68 ? 8.940 0.794 -5.548 1.00 96.69 68 LEU A N 1
ATOM 528 C CA . LEU A 1 68 ? 7.726 0.191 -6.092 1.00 96.69 68 LEU A CA 1
ATOM 529 C C . LEU A 1 68 ? 6.514 0.450 -5.187 1.00 96.69 68 LEU A C 1
ATOM 531 O O . LEU A 1 68 ? 5.460 0.839 -5.686 1.00 96.69 68 LEU A O 1
ATOM 535 N N . ALA A 1 69 ? 6.664 0.261 -3.876 1.00 96.12 69 ALA A N 1
ATOM 536 C CA . ALA A 1 69 ? 5.594 0.475 -2.911 1.00 96.12 69 ALA A CA 1
ATOM 537 C C . ALA A 1 69 ? 5.125 1.942 -2.899 1.00 96.12 69 ALA A C 1
ATOM 539 O O . ALA A 1 69 ? 3.924 2.199 -2.944 1.00 96.12 69 ALA A O 1
ATOM 540 N N . GLU A 1 70 ? 6.052 2.903 -2.939 1.00 93.88 70 GLU A N 1
ATOM 541 C CA . GLU A 1 70 ? 5.725 4.330 -3.051 1.00 93.88 70 GLU A CA 1
ATOM 542 C C . GLU A 1 70 ? 4.922 4.637 -4.319 1.00 93.88 70 GLU A C 1
ATOM 544 O O . GLU A 1 70 ? 3.878 5.281 -4.241 1.00 93.88 70 GLU A O 1
ATOM 549 N N . LEU A 1 71 ? 5.354 4.132 -5.482 1.00 93.88 71 LEU A N 1
ATOM 550 C CA . LEU A 1 71 ? 4.621 4.319 -6.741 1.00 93.88 71 LEU A CA 1
ATOM 551 C C . LEU A 1 71 ? 3.201 3.737 -6.683 1.00 93.88 71 LEU A C 1
ATOM 553 O O . LEU A 1 71 ? 2.269 4.324 -7.238 1.00 93.88 71 LEU A O 1
ATOM 557 N N . LEU A 1 72 ? 3.032 2.593 -6.017 1.00 94.12 72 LEU A N 1
ATOM 558 C CA . LEU A 1 72 ? 1.738 1.929 -5.860 1.00 94.12 72 LEU A CA 1
ATOM 559 C C . LEU A 1 72 ? 0.795 2.696 -4.924 1.00 94.12 72 LEU A C 1
ATOM 561 O O . LEU A 1 72 ? -0.409 2.717 -5.176 1.00 94.12 72 LEU A O 1
ATOM 565 N N . CYS A 1 73 ? 1.312 3.387 -3.906 1.00 88.06 73 CYS A N 1
ATOM 566 C CA . CYS A 1 73 ? 0.495 4.216 -3.012 1.00 88.06 73 CYS A CA 1
ATOM 567 C C . CYS A 1 73 ? -0.174 5.403 -3.713 1.00 88.06 73 CYS A C 1
ATOM 569 O O . CYS A 1 73 ? -1.249 5.827 -3.298 1.00 88.06 73 CYS A O 1
ATOM 571 N N . PHE A 1 74 ? 0.402 5.908 -4.806 1.00 76.38 74 PHE A N 1
ATOM 572 C CA . PHE A 1 74 ? -0.189 7.007 -5.580 1.00 76.38 74 PHE A CA 1
ATOM 573 C C . PHE A 1 74 ? -1.165 6.541 -6.675 1.00 76.38 74 PHE A C 1
ATOM 575 O O . PHE A 1 74 ? -1.721 7.373 -7.400 1.00 76.38 74 PHE A O 1
ATOM 582 N N . LYS A 1 75 ? -1.376 5.226 -6.841 1.00 75.25 75 LYS A N 1
ATOM 583 C CA . LYS A 1 75 ? -2.171 4.654 -7.940 1.00 75.25 75 LYS A CA 1
ATOM 584 C C . LYS A 1 75 ? -3.104 3.541 -7.465 1.00 75.25 75 LYS A C 1
ATOM 586 O O . LYS A 1 75 ? -2.769 2.361 -7.526 1.00 75.25 75 LYS A O 1
ATOM 591 N N . GLU A 1 76 ? -4.332 3.924 -7.115 1.00 65.19 76 GLU A N 1
ATOM 592 C CA . GLU A 1 76 ? -5.387 2.995 -6.668 1.00 65.19 76 GLU A CA 1
ATOM 593 C C . GLU A 1 76 ? -5.761 1.921 -7.709 1.00 65.19 76 GLU A C 1
ATOM 595 O O . GLU A 1 76 ? -6.233 0.848 -7.345 1.00 65.19 76 GLU A O 1
ATOM 600 N N . GLU A 1 77 ? -5.496 2.168 -8.996 1.00 77.44 77 GLU A N 1
ATOM 601 C CA . GLU A 1 77 ? -5.778 1.238 -10.103 1.00 77.44 77 GLU A CA 1
ATOM 602 C C . GLU A 1 77 ? -4.977 -0.078 -10.035 1.00 77.44 77 GLU A C 1
ATOM 604 O O . GLU A 1 77 ? -5.334 -1.042 -10.706 1.00 77.44 77 GLU A O 1
ATOM 609 N N . ASN A 1 78 ? -3.919 -0.154 -9.217 1.00 88.88 78 ASN A N 1
ATOM 610 C CA . ASN A 1 78 ? -3.063 -1.339 -9.081 1.00 88.88 78 ASN A CA 1
ATOM 611 C C . ASN A 1 78 ? -3.249 -2.049 -7.731 1.00 88.88 78 ASN A C 1
ATOM 613 O O . ASN A 1 78 ? -2.271 -2.426 -7.084 1.00 88.88 78 ASN A O 1
ATOM 617 N N . ALA A 1 79 ? -4.496 -2.230 -7.290 1.00 91.62 79 ALA A N 1
ATOM 618 C CA . ALA A 1 79 ? -4.797 -2.812 -5.982 1.00 91.62 79 ALA A CA 1
ATOM 619 C C . ALA A 1 79 ? -4.168 -4.203 -5.762 1.00 91.62 79 ALA A C 1
ATOM 621 O O . ALA A 1 79 ? -3.652 -4.461 -4.682 1.00 91.62 79 ALA A O 1
ATOM 622 N N . GLU A 1 80 ? -4.122 -5.074 -6.775 1.00 93.88 80 GLU A N 1
ATOM 623 C CA . GLU A 1 80 ? -3.470 -6.391 -6.656 1.00 93.88 80 GLU A CA 1
ATOM 624 C C . GLU A 1 80 ? -1.976 -6.275 -6.349 1.00 93.88 80 GLU A C 1
ATOM 626 O O . GLU A 1 80 ? -1.489 -6.875 -5.393 1.00 93.88 80 GLU A O 1
ATOM 631 N N . LEU A 1 81 ? -1.260 -5.442 -7.108 1.00 95.19 81 LEU A N 1
ATOM 632 C CA . LEU A 1 81 ? 0.163 -5.202 -6.877 1.00 95.19 81 LEU A CA 1
ATOM 633 C C . LEU A 1 81 ? 0.399 -4.485 -5.545 1.00 95.19 81 LEU A C 1
ATOM 635 O O . LEU A 1 81 ? 1.377 -4.777 -4.867 1.00 95.19 81 LEU A O 1
ATOM 639 N N . SER A 1 82 ? -0.480 -3.561 -5.153 1.00 94.81 82 SER A N 1
ATOM 640 C CA . SER A 1 82 ? -0.378 -2.875 -3.863 1.00 94.81 82 SER A CA 1
ATOM 641 C C . SER A 1 82 ? -0.537 -3.855 -2.695 1.00 94.81 82 SER A C 1
ATOM 643 O O . SER A 1 82 ? 0.304 -3.870 -1.798 1.00 94.81 82 SER A O 1
ATOM 645 N N . ALA A 1 83 ? -1.540 -4.738 -2.741 1.00 94.88 83 ALA A N 1
ATOM 646 C CA . ALA A 1 83 ? -1.770 -5.752 -1.708 1.00 94.88 83 ALA A CA 1
ATOM 647 C C . ALA A 1 83 ? -0.613 -6.761 -1.584 1.00 94.88 83 ALA A C 1
ATOM 649 O O . ALA A 1 83 ? -0.454 -7.407 -0.553 1.00 94.88 83 ALA A O 1
ATOM 650 N N . GLU A 1 84 ? 0.203 -6.911 -2.628 1.00 95.69 84 GLU A N 1
ATOM 651 C CA . GLU A 1 84 ? 1.411 -7.729 -2.589 1.00 95.69 84 GLU A CA 1
ATOM 652 C C . GLU A 1 84 ? 2.627 -6.920 -2.114 1.00 95.69 84 GLU A C 1
ATOM 654 O O . GLU A 1 84 ? 3.201 -7.195 -1.060 1.00 95.69 84 GLU A O 1
ATOM 659 N N . TYR A 1 85 ? 3.035 -5.913 -2.885 1.00 97.31 85 TYR A N 1
ATOM 660 C CA . TYR A 1 85 ? 4.334 -5.261 -2.727 1.00 97.31 85 TYR A CA 1
ATOM 661 C C . TYR A 1 85 ? 4.342 -4.175 -1.649 1.00 97.31 85 TYR A C 1
ATOM 663 O O . TYR A 1 85 ? 5.342 -4.049 -0.942 1.00 97.31 85 TYR A O 1
ATOM 671 N N . VAL A 1 86 ? 3.245 -3.427 -1.466 1.00 96.69 86 VAL A N 1
ATOM 672 C CA . VAL A 1 86 ? 3.161 -2.448 -0.364 1.00 96.69 86 VAL A CA 1
ATOM 673 C C . VAL A 1 86 ? 3.118 -3.190 0.966 1.00 96.69 86 VAL A C 1
ATOM 675 O O . VAL A 1 86 ? 3.850 -2.828 1.882 1.00 96.69 86 VAL A O 1
ATOM 678 N N . THR A 1 87 ? 2.351 -4.278 1.058 1.00 95.50 87 THR A N 1
ATOM 679 C CA . THR A 1 87 ? 2.332 -5.143 2.247 1.00 95.50 87 THR A CA 1
ATOM 680 C C . THR A 1 87 ? 3.696 -5.764 2.515 1.00 95.50 87 THR A C 1
ATOM 682 O O . THR A 1 87 ? 4.182 -5.692 3.641 1.00 95.50 87 THR A O 1
ATOM 685 N N . LYS A 1 88 ? 4.356 -6.310 1.483 1.00 96.88 88 LYS A N 1
ATOM 686 C CA . LYS A 1 88 ? 5.709 -6.870 1.609 1.00 96.88 88 LYS A CA 1
ATOM 687 C C . LYS A 1 88 ? 6.701 -5.844 2.158 1.00 96.88 88 LYS A C 1
ATOM 689 O O . LYS A 1 88 ? 7.523 -6.191 3.000 1.00 96.88 88 LYS A O 1
ATOM 694 N N . TYR A 1 89 ? 6.609 -4.592 1.707 1.00 97.12 89 TYR A N 1
ATOM 695 C CA . TYR A 1 89 ? 7.428 -3.504 2.234 1.00 97.12 89 TYR A CA 1
ATOM 696 C C . TYR A 1 89 ? 7.070 -3.165 3.689 1.00 97.12 89 TYR A C 1
ATOM 698 O O . TYR A 1 89 ? 7.958 -3.112 4.538 1.00 97.12 89 TYR A O 1
ATOM 706 N N . CYS A 1 90 ? 5.775 -3.012 3.996 1.00 95.31 90 CYS A N 1
ATOM 707 C CA . CYS A 1 90 ? 5.288 -2.661 5.334 1.00 95.31 90 CYS A CA 1
ATOM 708 C C . CYS A 1 90 ? 5.622 -3.716 6.401 1.00 95.31 90 CYS A C 1
ATOM 710 O O . CYS A 1 90 ? 5.829 -3.397 7.573 1.00 95.31 90 CYS A O 1
ATOM 712 N N . ASP A 1 91 ? 5.667 -4.987 6.007 1.00 94.62 91 ASP A N 1
ATOM 713 C CA . ASP A 1 91 ? 5.975 -6.092 6.910 1.00 94.62 91 ASP A CA 1
ATOM 714 C C . ASP A 1 91 ? 7.487 -6.199 7.212 1.00 94.62 91 ASP A C 1
ATOM 716 O O . ASP A 1 91 ? 7.867 -6.870 8.177 1.00 94.62 91 ASP A O 1
ATOM 720 N N . GLY A 1 92 ? 8.339 -5.505 6.445 1.00 95.38 92 GLY A N 1
ATOM 721 C CA . GLY A 1 92 ? 9.792 -5.478 6.613 1.00 95.38 92 GLY A CA 1
ATOM 722 C C . GLY A 1 92 ? 10.259 -4.769 7.890 1.00 95.38 92 GLY A C 1
ATOM 723 O O . GLY A 1 92 ? 9.755 -3.713 8.275 1.00 95.38 92 GLY A O 1
ATOM 724 N N . GLU A 1 93 ? 11.273 -5.334 8.550 1.00 93.81 93 GLU A N 1
ATOM 725 C CA . GLU A 1 9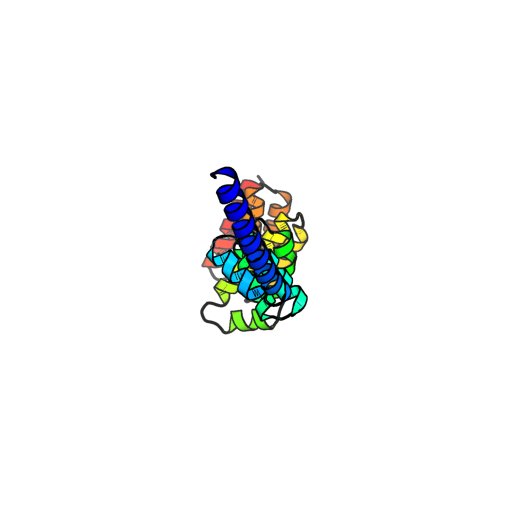3 ? 11.832 -4.787 9.797 1.00 93.81 93 GLU A CA 1
ATOM 726 C C . GLU A 1 93 ? 12.523 -3.433 9.604 1.00 93.81 93 GLU A C 1
ATOM 728 O O . GLU A 1 93 ? 12.443 -2.554 10.460 1.00 93.81 93 GLU A O 1
ATOM 733 N N . SER A 1 94 ? 13.174 -3.235 8.464 1.00 93.75 94 SER A N 1
ATOM 734 C CA . SER A 1 94 ? 13.825 -1.982 8.083 1.00 93.75 94 SER A CA 1
ATOM 735 C C . SER A 1 94 ? 12.830 -0.842 7.874 1.00 93.75 94 SER A C 1
ATOM 737 O O . SER A 1 94 ? 13.055 0.250 8.395 1.00 93.75 94 SER A O 1
ATOM 739 N N . PHE A 1 95 ? 11.696 -1.098 7.212 1.00 94.75 95 PHE A N 1
ATOM 740 C CA . PHE A 1 95 ? 10.597 -0.133 7.098 1.00 94.75 95 PHE A CA 1
ATOM 741 C C . PHE A 1 95 ? 10.071 0.278 8.473 1.00 94.75 95 PHE A C 1
ATOM 743 O O . PHE A 1 95 ? 9.999 1.465 8.791 1.00 94.75 95 PHE A O 1
ATOM 750 N N . LYS A 1 96 ? 9.753 -0.709 9.313 1.00 92.81 96 LYS A N 1
ATOM 751 C CA . LYS A 1 96 ? 9.299 -0.497 10.691 1.00 92.81 96 LYS A CA 1
ATOM 752 C C . LYS A 1 96 ? 10.294 0.375 11.463 1.00 92.81 96 LYS A C 1
ATOM 754 O O . LYS A 1 96 ? 9.923 1.405 12.023 1.00 92.81 96 LYS A O 1
ATOM 759 N N . LYS A 1 97 ? 11.575 -0.003 11.444 1.00 93.06 97 LYS A N 1
ATOM 760 C CA . LYS A 1 97 ? 12.653 0.739 12.105 1.00 93.06 97 LYS A CA 1
ATOM 761 C C . LYS A 1 97 ? 12.732 2.189 11.620 1.00 93.06 97 LYS A C 1
ATOM 763 O O . LYS A 1 97 ? 12.700 3.093 12.449 1.00 93.06 97 LYS A O 1
ATOM 768 N N . TYR A 1 98 ? 12.753 2.402 10.303 1.00 93.25 98 TYR A N 1
ATOM 769 C CA . TYR A 1 98 ? 12.756 3.736 9.696 1.00 93.25 98 TYR A CA 1
ATOM 770 C C . TYR A 1 98 ? 11.589 4.586 10.207 1.00 93.25 98 TYR A C 1
ATOM 772 O O . TYR A 1 98 ? 11.785 5.711 10.661 1.00 93.25 98 TYR A O 1
ATOM 780 N N . CYS A 1 99 ? 10.379 4.025 10.219 1.00 93.06 99 CYS A N 1
ATOM 781 C CA . CYS A 1 99 ? 9.197 4.763 10.642 1.00 93.06 99 CYS A CA 1
ATOM 782 C C . CYS A 1 99 ? 9.244 5.166 12.132 1.00 93.06 99 CYS A C 1
ATOM 784 O O . CYS A 1 99 ? 8.643 6.170 12.518 1.00 93.06 99 CYS A O 1
ATOM 786 N N . LYS A 1 100 ? 9.939 4.415 12.995 1.00 90.06 100 LYS A N 1
ATOM 787 C CA . LYS A 1 100 ? 10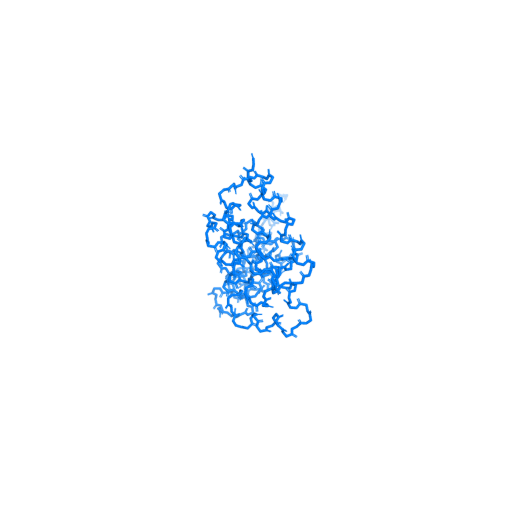.106 4.776 14.417 1.00 90.06 100 LYS A CA 1
ATOM 788 C C . LYS A 1 100 ? 11.185 5.823 14.669 1.00 90.06 100 LYS A C 1
ATOM 790 O O . LYS A 1 100 ? 11.079 6.561 15.644 1.00 90.06 100 LYS A O 1
ATOM 795 N N . GLU A 1 101 ? 12.233 5.835 13.855 1.00 92.12 101 GLU A N 1
ATOM 796 C CA . GLU A 1 101 ? 13.421 6.665 14.088 1.00 92.12 101 GLU A CA 1
ATOM 797 C C . GLU A 1 101 ? 13.309 8.046 13.430 1.00 92.12 101 GLU A C 1
ATOM 799 O O . GLU A 1 101 ? 13.854 9.022 13.945 1.00 92.12 101 GLU A O 1
ATOM 804 N N . GLU A 1 102 ? 12.579 8.146 12.320 1.00 92.69 102 GLU A N 1
ATOM 805 C CA . GLU A 1 102 ? 12.476 9.377 11.543 1.00 92.69 102 GLU A CA 1
ATOM 806 C C . GLU A 1 102 ? 11.356 10.304 12.012 1.00 92.69 102 GLU A C 1
ATOM 808 O O . GLU A 1 102 ? 10.267 9.874 12.396 1.00 92.69 102 GLU A O 1
ATOM 813 N N . LYS A 1 103 ? 11.598 11.613 11.881 1.00 88.38 103 LYS A N 1
ATOM 814 C CA . LYS A 1 103 ? 10.664 12.671 12.300 1.00 88.38 103 LYS A CA 1
ATOM 815 C C . LYS A 1 103 ? 9.266 12.521 11.685 1.00 88.38 103 LYS A C 1
ATOM 817 O O . LYS A 1 103 ? 8.276 12.712 12.383 1.00 88.38 103 LYS A O 1
ATOM 822 N N . ASP A 1 104 ? 9.200 12.168 10.403 1.00 88.31 104 ASP A N 1
ATOM 823 C CA . ASP A 1 104 ? 7.948 12.004 9.651 1.00 88.31 104 ASP A CA 1
ATOM 824 C C . ASP A 1 104 ? 7.564 10.520 9.475 1.00 88.31 104 ASP A C 1
ATOM 826 O O . ASP A 1 104 ? 6.689 10.171 8.677 1.00 88.31 104 ASP A O 1
ATOM 830 N N . GLY A 1 105 ? 8.214 9.626 10.227 1.00 90.00 105 GLY A N 1
ATOM 831 C CA . GLY A 1 105 ? 8.089 8.184 10.059 1.00 90.00 105 GLY A CA 1
ATOM 832 C C . GLY A 1 105 ? 6.689 7.642 10.363 1.00 90.00 105 GLY A C 1
ATOM 833 O O . GLY A 1 105 ? 6.200 6.791 9.625 1.00 90.00 105 GLY A O 1
ATOM 834 N N . GLN A 1 106 ? 5.991 8.188 11.365 1.00 88.62 106 GLN A N 1
ATOM 835 C CA . GLN A 1 106 ? 4.606 7.798 11.663 1.00 88.62 106 GLN A CA 1
ATOM 836 C C . GLN A 1 106 ? 3.645 8.161 10.520 1.00 88.62 106 GLN A C 1
ATOM 838 O O . GLN A 1 106 ? 2.819 7.342 10.130 1.00 88.62 106 GLN A O 1
ATOM 843 N N . ALA A 1 107 ? 3.777 9.354 9.932 1.00 89.12 107 ALA A N 1
ATOM 844 C CA . ALA A 1 107 ? 2.934 9.764 8.809 1.00 89.12 107 ALA A CA 1
ATOM 845 C C . ALA A 1 107 ? 3.188 8.899 7.563 1.00 89.12 107 ALA A C 1
ATOM 847 O O . ALA A 1 107 ? 2.249 8.527 6.857 1.00 89.12 107 ALA A O 1
ATOM 848 N N . TYR A 1 108 ? 4.453 8.542 7.310 1.00 92.00 108 TYR A N 1
ATOM 849 C CA . TYR A 1 108 ? 4.812 7.611 6.241 1.00 92.00 108 TYR A CA 1
ATOM 850 C C . TYR A 1 108 ? 4.246 6.208 6.496 1.00 92.00 108 TYR A C 1
ATOM 852 O O . TYR A 1 108 ? 3.697 5.588 5.585 1.00 92.00 108 TYR A O 1
ATOM 860 N N . TYR A 1 109 ? 4.304 5.728 7.739 1.00 93.00 109 TYR A N 1
ATOM 861 C CA . TYR A 1 109 ? 3.713 4.452 8.124 1.00 93.00 109 TYR A CA 1
ATOM 862 C C . TYR A 1 109 ? 2.198 4.418 7.910 1.00 93.00 109 TYR A C 1
ATOM 864 O O . TYR A 1 109 ? 1.684 3.485 7.287 1.00 93.00 109 TYR A O 1
ATOM 872 N N . ASP A 1 110 ? 1.490 5.444 8.381 1.00 91.06 110 ASP A N 1
ATOM 873 C CA . ASP A 1 110 ? 0.040 5.577 8.223 1.00 91.06 110 ASP A CA 1
ATOM 874 C C . ASP A 1 110 ? -0.348 5.557 6.737 1.00 91.06 110 ASP A C 1
ATOM 876 O O . ASP A 1 110 ? -1.225 4.793 6.334 1.00 91.06 110 ASP A O 1
ATOM 880 N N . LEU A 1 111 ? 0.371 6.308 5.893 1.00 91.62 111 LEU A N 1
ATOM 881 C CA . LEU A 1 111 ? 0.153 6.332 4.443 1.00 91.62 111 LEU A CA 1
ATOM 882 C C . LEU A 1 111 ? 0.302 4.939 3.805 1.00 91.62 111 LEU A C 1
ATOM 884 O O . LEU A 1 111 ? -0.584 4.485 3.074 1.00 91.62 111 LEU A O 1
ATOM 888 N N . MET A 1 112 ? 1.424 4.262 4.064 1.00 94.06 112 MET A N 1
ATOM 889 C CA . MET A 1 112 ? 1.743 2.982 3.421 1.00 94.06 112 MET A CA 1
ATOM 890 C C . MET A 1 112 ? 0.805 1.868 3.900 1.00 94.06 112 MET A C 1
ATOM 892 O O . MET A 1 112 ? 0.283 1.092 3.094 1.00 94.06 112 MET A O 1
ATOM 896 N N . THR A 1 113 ? 0.520 1.817 5.201 1.00 94.00 113 THR A N 1
ATOM 897 C CA . THR A 1 113 ? -0.365 0.795 5.775 1.00 94.00 113 THR A CA 1
ATOM 898 C C . THR A 1 113 ? -1.831 1.017 5.407 1.00 94.00 113 THR A C 1
ATOM 900 O O . THR A 1 113 ? -2.537 0.045 5.133 1.00 94.00 113 THR A O 1
ATOM 903 N N . ALA A 1 114 ? -2.295 2.269 5.311 1.00 93.06 114 ALA A N 1
ATOM 904 C CA . ALA A 1 114 ? -3.621 2.588 4.782 1.00 93.06 114 ALA A CA 1
ATOM 905 C C . ALA A 1 114 ? -3.774 2.132 3.324 1.00 93.06 114 ALA A C 1
ATOM 907 O O . ALA A 1 114 ? -4.775 1.497 2.983 1.00 93.06 114 ALA A O 1
ATOM 908 N N . SER A 1 115 ? -2.766 2.390 2.482 1.00 93.31 115 SER A N 1
ATOM 909 C CA . SER A 1 115 ? -2.731 1.917 1.091 1.00 93.31 115 SER A CA 1
ATOM 910 C C . SER A 1 115 ? -2.787 0.389 1.008 1.00 93.31 115 SER A C 1
ATOM 912 O O . SER A 1 115 ? -3.611 -0.161 0.275 1.00 93.31 115 SER A O 1
ATOM 914 N N . SER A 1 116 ? -1.985 -0.304 1.826 1.00 94.81 116 SER A N 1
ATOM 915 C CA . SER A 1 116 ? -1.993 -1.768 1.916 1.00 94.81 116 SER A CA 1
ATOM 916 C C . SER A 1 116 ? -3.353 -2.330 2.338 1.00 94.81 116 SER A C 1
ATOM 918 O O . SER A 1 116 ? -3.810 -3.327 1.791 1.00 94.81 116 SER A O 1
ATOM 920 N N . VAL A 1 117 ? -4.008 -1.740 3.335 1.00 95.69 117 VAL A N 1
ATOM 921 C CA . VAL A 1 117 ? -5.301 -2.243 3.819 1.00 95.69 117 VAL A CA 1
ATOM 922 C C . VAL A 1 117 ? -6.408 -1.970 2.802 1.00 95.69 117 VAL A C 1
ATOM 924 O O . VAL A 1 117 ? -7.218 -2.854 2.506 1.00 95.69 117 VAL A O 1
ATOM 927 N N . LYS A 1 118 ? -6.420 -0.768 2.215 1.00 94.75 118 LYS A N 1
ATOM 928 C CA . LYS A 1 118 ? -7.376 -0.405 1.164 1.00 94.75 118 LYS A CA 1
ATOM 929 C C . LYS A 1 118 ? -7.234 -1.327 -0.047 1.00 94.75 118 LYS A C 1
ATOM 931 O O . LYS A 1 118 ? -8.246 -1.728 -0.622 1.00 94.75 118 LYS A O 1
ATOM 936 N N . SER A 1 119 ? -6.012 -1.703 -0.417 1.00 95.19 119 SER A N 1
ATOM 937 C CA . SER A 1 119 ? -5.779 -2.589 -1.554 1.00 95.19 119 SER A CA 1
ATOM 938 C C . SER A 1 119 ? -6.309 -4.006 -1.312 1.00 95.19 119 SER A C 1
ATOM 940 O O . SER A 1 119 ? -7.030 -4.505 -2.176 1.00 95.19 119 SER A O 1
ATOM 942 N N . PHE A 1 120 ? -6.106 -4.598 -0.124 1.00 96.56 120 PHE A N 1
ATOM 943 C CA . PHE A 1 120 ? -6.755 -5.867 0.260 1.00 96.56 120 PHE A CA 1
ATOM 944 C C . PHE A 1 120 ? -8.282 -5.803 0.146 1.00 96.56 120 PHE A C 1
ATOM 946 O O . PHE A 1 120 ? -8.914 -6.718 -0.387 1.00 96.56 120 PHE A O 1
ATOM 953 N N . TYR A 1 121 ? -8.882 -4.702 0.600 1.00 96.94 121 TYR A N 1
ATOM 954 C CA . TYR A 1 121 ? -10.324 -4.510 0.494 1.00 96.94 121 TYR A CA 1
ATOM 955 C C . TYR A 1 121 ? -10.798 -4.425 -0.965 1.00 96.94 121 TYR A C 1
ATOM 957 O O . TYR A 1 121 ? -11.781 -5.067 -1.342 1.00 96.94 121 TYR A O 1
ATOM 965 N N . ILE A 1 122 ? -10.089 -3.670 -1.813 1.00 94.81 122 ILE A N 1
ATOM 966 C CA . ILE A 1 122 ? -10.429 -3.517 -3.237 1.00 94.81 122 ILE A CA 1
ATOM 967 C C . ILE A 1 122 ? -10.366 -4.857 -3.977 1.00 94.81 122 ILE A C 1
ATOM 969 O O . ILE A 1 122 ? -11.256 -5.127 -4.782 1.00 94.81 122 ILE A O 1
ATOM 973 N N . VAL A 1 123 ? -9.385 -5.712 -3.673 1.00 95.12 123 VAL A N 1
ATOM 974 C CA . VAL A 1 123 ? -9.246 -7.042 -4.303 1.00 95.12 123 VAL A CA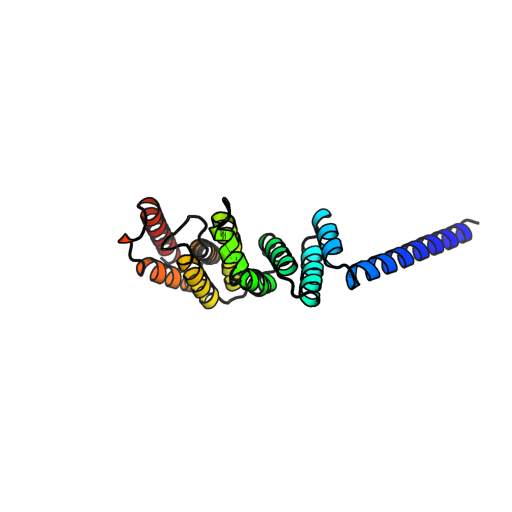 1
ATOM 975 C C . VAL A 1 123 ? -10.183 -8.106 -3.713 1.00 95.12 123 VAL A C 1
ATOM 977 O O . VAL A 1 123 ? -10.003 -9.297 -3.958 1.00 95.12 123 VAL A O 1
ATOM 980 N N . GLY A 1 124 ? -11.188 -7.699 -2.930 1.00 95.81 124 GLY A N 1
ATOM 981 C CA . GLY A 1 124 ? -12.219 -8.595 -2.407 1.00 95.81 124 GLY A CA 1
ATOM 982 C C . GLY A 1 124 ? -11.774 -9.442 -1.215 1.00 95.81 124 GLY A C 1
ATOM 983 O O . GLY A 1 124 ? -12.349 -10.503 -0.981 1.00 95.81 124 GLY A O 1
ATOM 984 N N . LYS A 1 125 ? -10.770 -8.987 -0.453 1.00 96.94 125 LYS A N 1
ATOM 985 C CA . LYS A 1 125 ? -10.257 -9.664 0.751 1.00 96.94 125 LYS A CA 1
ATOM 986 C C . LYS A 1 125 ? -10.482 -8.818 2.021 1.00 96.94 125 LYS A C 1
ATOM 988 O O . LYS A 1 125 ? -9.516 -8.398 2.661 1.00 96.94 125 LYS A O 1
ATOM 993 N N . PRO A 1 126 ? -11.741 -8.536 2.412 1.00 96.81 126 PRO A N 1
ATOM 994 C CA . PRO A 1 126 ? -12.047 -7.664 3.552 1.00 96.81 126 PRO A CA 1
ATOM 995 C C . PRO A 1 126 ? -11.553 -8.214 4.899 1.00 96.81 126 PRO A C 1
ATOM 997 O O . PRO A 1 126 ? -11.159 -7.436 5.764 1.00 96.81 126 PRO A O 1
ATOM 1000 N N . ASP A 1 127 ? -11.525 -9.537 5.075 1.00 96.69 127 ASP A N 1
ATOM 1001 C CA . ASP A 1 127 ? -11.029 -10.160 6.310 1.00 96.69 127 ASP A CA 1
ATOM 1002 C C . ASP A 1 127 ? -9.512 -10.006 6.464 1.00 96.69 127 ASP A C 1
ATOM 1004 O O . ASP A 1 127 ? -9.031 -9.662 7.545 1.00 96.69 127 ASP A O 1
ATOM 1008 N N . ASP A 1 128 ? -8.762 -10.164 5.370 1.00 96.75 128 ASP A N 1
ATOM 1009 C CA . ASP A 1 128 ? -7.319 -9.904 5.353 1.00 96.75 128 ASP A CA 1
ATOM 1010 C C . ASP A 1 128 ? -7.031 -8.417 5.593 1.00 96.75 128 ASP A C 1
ATOM 1012 O O . ASP A 1 128 ? -6.124 -8.079 6.355 1.00 96.75 128 ASP A O 1
ATOM 1016 N N . ALA A 1 129 ? -7.844 -7.526 5.012 1.00 97.19 129 ALA A N 1
ATOM 1017 C CA . ALA A 1 129 ? -7.746 -6.086 5.233 1.00 97.19 129 ALA A CA 1
ATOM 1018 C C . ALA A 1 129 ? -7.938 -5.725 6.716 1.00 97.19 129 ALA A C 1
ATOM 1020 O O . ALA A 1 129 ? -7.123 -4.997 7.284 1.00 97.19 129 ALA A O 1
ATOM 1021 N N . LEU A 1 130 ? -8.971 -6.269 7.371 1.00 96.38 130 LEU A N 1
ATOM 1022 C CA . LEU A 1 130 ? -9.241 -6.026 8.792 1.00 96.38 130 LEU A CA 1
ATOM 1023 C C . LEU A 1 130 ? -8.145 -6.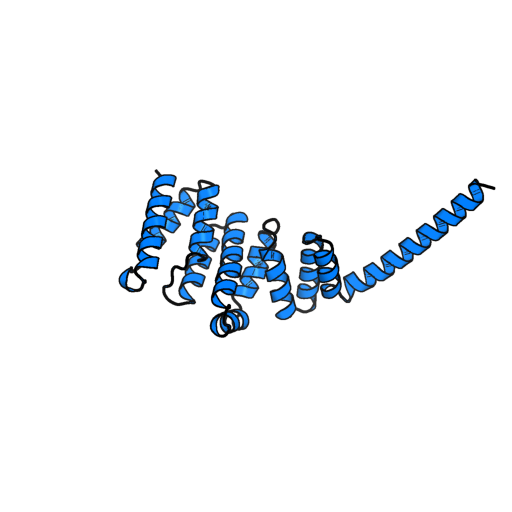602 9.698 1.00 96.38 130 LEU A C 1
ATOM 1025 O O . LEU A 1 130 ? -7.739 -5.961 10.677 1.00 96.38 130 LEU A O 1
ATOM 1029 N N . LYS A 1 131 ? -7.647 -7.799 9.369 1.00 95.06 131 LYS A N 1
ATOM 1030 C CA . LYS A 1 131 ? -6.522 -8.418 10.074 1.00 95.06 131 LYS A CA 1
ATOM 1031 C C . LYS A 1 131 ? -5.281 -7.530 9.986 1.00 95.06 131 LYS A C 1
ATOM 1033 O O . LYS A 1 131 ? -4.716 -7.187 11.023 1.00 95.06 131 LYS A O 1
ATOM 1038 N N . LYS A 1 132 ? -4.909 -7.090 8.780 1.00 94.38 132 LYS A N 1
ATOM 1039 C CA . LYS A 1 132 ? -3.759 -6.201 8.561 1.00 94.38 132 LYS A CA 1
ATOM 1040 C C . LYS A 1 132 ? -3.925 -4.846 9.239 1.00 94.38 132 LYS A C 1
ATOM 1042 O O . LYS A 1 132 ? -3.005 -4.404 9.918 1.00 94.38 132 LYS A O 1
ATOM 1047 N N . ALA A 1 133 ? -5.105 -4.234 9.159 1.00 93.38 133 ALA A N 1
ATOM 1048 C CA . ALA A 1 133 ? -5.401 -2.999 9.885 1.00 93.38 133 ALA A CA 1
ATOM 1049 C C . ALA A 1 133 ? -5.181 -3.155 11.398 1.00 93.38 133 ALA A C 1
ATOM 1051 O O . ALA A 1 133 ? -4.596 -2.288 12.043 1.00 93.38 133 ALA A O 1
ATOM 1052 N N . SER A 1 134 ? -5.602 -4.293 11.960 1.00 90.06 134 SER A N 1
ATOM 1053 C CA . SER A 1 134 ? -5.418 -4.601 13.382 1.00 90.06 134 SER A CA 1
ATOM 1054 C C . SER A 1 134 ? -3.949 -4.816 13.758 1.00 90.06 134 SER A C 1
ATOM 1056 O O . SER A 1 134 ? -3.517 -4.335 14.803 1.00 90.06 134 SER A O 1
ATOM 1058 N N . GLU A 1 135 ? -3.184 -5.528 12.924 1.00 90.06 135 GLU A N 1
ATOM 1059 C CA . GLU A 1 135 ? -1.738 -5.723 13.109 1.00 90.06 135 GLU A CA 1
ATOM 1060 C C . GLU A 1 135 ? -0.995 -4.383 13.071 1.00 90.06 135 GLU A C 1
ATOM 1062 O O . GLU A 1 135 ? -0.173 -4.100 13.944 1.00 90.06 135 GLU A O 1
ATOM 1067 N N . TYR A 1 136 ? -1.326 -3.530 12.098 1.00 89.50 136 TYR A N 1
ATOM 1068 C CA . TYR A 1 136 ? -0.666 -2.242 11.933 1.00 89.50 136 TYR A CA 1
ATOM 1069 C C . TYR A 1 136 ? -0.977 -1.262 13.061 1.00 89.50 136 TYR A C 1
ATOM 1071 O O . TYR A 1 136 ? -0.081 -0.518 13.461 1.00 89.50 136 TYR A O 1
ATOM 1079 N N . LEU A 1 137 ? -2.190 -1.306 13.619 1.00 85.25 137 LEU A N 1
ATOM 1080 C CA . LEU A 1 137 ? -2.573 -0.514 14.789 1.00 85.25 137 LEU A CA 1
ATOM 1081 C C . LEU A 1 137 ? -1.742 -0.871 16.034 1.00 85.25 137 LEU A C 1
ATOM 1083 O O . LEU A 1 137 ? -1.403 -0.003 16.834 1.00 85.25 137 LEU A O 1
ATOM 1087 N N . ALA A 1 138 ? -1.370 -2.144 16.193 1.00 82.12 138 ALA A N 1
ATOM 1088 C CA . ALA A 1 138 ? -0.587 -2.598 17.341 1.00 82.12 138 ALA A CA 1
ATOM 1089 C C . ALA A 1 138 ? 0.872 -2.096 17.323 1.00 82.12 138 ALA A C 1
ATOM 1091 O O . ALA A 1 138 ? 1.541 -2.108 18.357 1.00 82.12 138 ALA A O 1
ATOM 1092 N N . TYR A 1 139 ? 1.379 -1.647 16.169 1.00 81.81 139 TYR A N 1
ATOM 1093 C CA . TYR A 1 139 ? 2.796 -1.331 15.975 1.00 81.81 139 TYR A CA 1
ATOM 1094 C C . TYR A 1 139 ? 3.274 -0.073 16.718 1.00 81.81 139 TYR A C 1
ATOM 1096 O O . TYR A 1 139 ? 4.353 -0.088 17.322 1.00 81.81 139 TYR A O 1
ATOM 1104 N N . TYR A 1 140 ? 2.477 0.999 16.700 1.00 71.69 140 TYR A N 1
ATOM 1105 C CA . TYR A 1 140 ? 2.809 2.267 17.362 1.00 71.69 140 TYR A CA 1
ATOM 1106 C C . TYR A 1 140 ? 2.347 2.354 18.816 1.00 71.69 140 TYR A C 1
ATOM 1108 O O . TYR A 1 140 ? 2.473 3.419 19.413 1.00 71.69 140 TYR A O 1
ATOM 1116 N N . SER A 1 141 ? 1.896 1.236 19.407 1.00 56.72 141 SER A N 1
ATOM 1117 C CA . SER A 1 141 ? 1.131 1.168 20.666 1.00 56.72 141 SER A CA 1
ATOM 1118 C C . SER A 1 141 ? -0.190 1.928 20.568 1.00 56.72 141 SER A C 1
ATOM 1120 O O . SER A 1 141 ? -0.185 3.013 20.007 1.00 56.72 141 SER A O 1
ATOM 1122 N N . SER A 1 142 ? -1.285 1.322 21.055 1.00 58.56 142 SER A N 1
ATOM 1123 C CA . SER A 1 142 ? -2.681 1.799 21.212 1.00 58.56 142 SER A CA 1
ATOM 1124 C C . SER A 1 142 ? -3.024 3.226 20.761 1.00 58.56 142 SER A C 1
ATOM 1126 O O . SER A 1 142 ? -3.650 3.978 21.499 1.00 58.56 142 SER A O 1
ATOM 1128 N N . SER A 1 143 ? -2.639 3.606 19.554 1.00 67.44 143 SER A N 1
ATOM 1129 C CA . SER A 1 143 ? -2.874 4.920 18.995 1.00 67.44 143 SER A CA 1
ATOM 1130 C C . SER A 1 143 ? -3.868 4.703 17.886 1.00 67.44 143 SER A C 1
ATOM 1132 O O . SER A 1 143 ? -3.696 3.823 17.042 1.00 67.44 143 SER A O 1
ATOM 1134 N N . TYR A 1 144 ? -4.948 5.469 17.922 1.00 81.25 144 TYR A N 1
ATOM 1135 C CA . TYR A 1 144 ? -5.957 5.475 16.872 1.00 81.25 144 TYR A CA 1
ATOM 1136 C C . TYR A 1 144 ? -5.841 6.803 16.125 1.00 81.25 144 TYR A C 1
ATOM 1138 O O . TYR A 1 144 ? -6.727 7.655 16.234 1.00 81.25 144 TYR A O 1
ATOM 1146 N N . PRO A 1 145 ? -4.716 7.040 15.415 1.00 77.44 145 PRO A N 1
ATOM 1147 C CA . PRO A 1 145 ? -4.503 8.306 14.745 1.00 77.44 145 PRO A CA 1
ATOM 1148 C C . PRO A 1 145 ? -5.546 8.496 13.648 1.00 77.44 145 PRO A C 1
ATOM 1150 O O . PRO A 1 145 ? -6.080 7.539 13.076 1.00 77.44 145 PRO A O 1
ATOM 1153 N N . SER A 1 146 ? -5.782 9.754 13.284 1.00 70.12 146 SER A N 1
ATOM 1154 C CA . SER A 1 146 ? -6.706 10.096 12.204 1.00 70.12 146 SER A CA 1
ATOM 1155 C C . SER A 1 146 ? -6.363 9.407 10.877 1.00 70.12 146 SER A C 1
ATOM 1157 O O . SER A 1 146 ? -7.279 9.160 10.094 1.00 70.12 146 SER A O 1
ATOM 1159 N N . GLY A 1 147 ? -5.080 9.095 10.645 1.00 72.69 147 GLY A N 1
ATOM 1160 C CA . GLY A 1 147 ? -4.559 8.379 9.477 1.00 72.69 147 GLY A CA 1
ATOM 1161 C C . GLY A 1 147 ? -4.488 6.856 9.622 1.00 72.69 147 GLY A C 1
ATOM 1162 O O . GLY A 1 147 ? -3.881 6.209 8.775 1.00 72.69 147 GLY A O 1
ATOM 1163 N N . SER A 1 148 ? -5.078 6.267 10.670 1.00 85.88 148 SER A N 1
ATOM 1164 C CA . SER A 1 148 ? -4.947 4.829 10.911 1.00 85.88 148 SER A CA 1
ATOM 1165 C C . SER A 1 148 ? 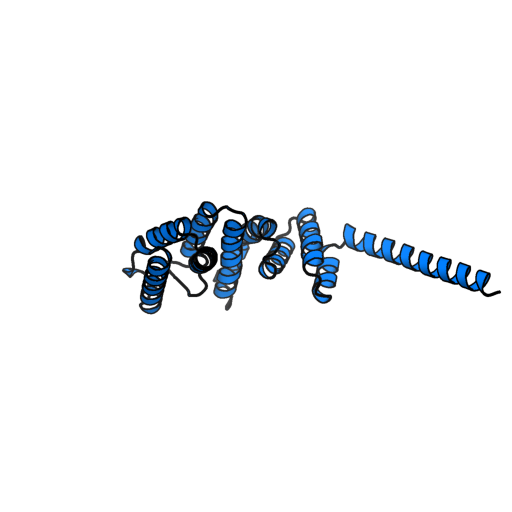-5.495 3.993 9.750 1.00 85.88 148 SER A C 1
ATOM 1167 O O . SER A 1 148 ? -6.513 4.304 9.121 1.00 85.88 148 SER A O 1
ATOM 1169 N N . SER A 1 149 ? -4.840 2.863 9.496 1.00 91.38 149 SER A N 1
ATOM 1170 C CA . SER A 1 149 ? -5.246 1.926 8.449 1.00 91.38 149 SER A CA 1
ATOM 1171 C C . SER A 1 149 ? -6.638 1.320 8.692 1.00 91.38 149 SER A C 1
ATOM 1173 O O . SER A 1 149 ? -7.341 0.997 7.733 1.00 91.38 149 SER A O 1
ATOM 1175 N N . LEU A 1 150 ? -7.097 1.248 9.951 1.00 92.81 150 LEU A N 1
ATOM 1176 C CA . LEU A 1 150 ? -8.466 0.838 10.283 1.00 92.81 150 LEU A CA 1
ATOM 1177 C C . LEU A 1 150 ? -9.506 1.873 9.822 1.00 92.81 150 LEU A C 1
ATOM 1179 O O . LEU A 1 150 ? -10.542 1.487 9.280 1.00 92.81 150 LEU A O 1
ATOM 1183 N N . ARG A 1 151 ? -9.210 3.176 9.940 1.00 92.88 151 ARG A N 1
ATOM 1184 C CA . ARG A 1 151 ? -10.070 4.240 9.390 1.00 92.88 151 ARG A CA 1
ATOM 1185 C C . ARG A 1 151 ? -10.082 4.234 7.871 1.00 92.88 151 ARG A C 1
ATOM 1187 O O . ARG A 1 151 ? -11.141 4.392 7.271 1.00 92.88 151 ARG A O 1
ATOM 1194 N N . ALA A 1 152 ? -8.935 3.989 7.239 1.00 93.06 152 ALA A N 1
ATOM 1195 C CA . ALA A 1 152 ? -8.870 3.841 5.786 1.00 93.06 152 ALA A CA 1
ATOM 1196 C C . ALA A 1 152 ? -9.788 2.708 5.286 1.00 93.06 152 ALA A C 1
ATOM 1198 O O . ALA A 1 152 ? -10.520 2.893 4.310 1.00 93.06 152 ALA A O 1
ATOM 1199 N N . LEU A 1 153 ? -9.812 1.569 5.992 1.00 95.81 153 LEU A N 1
ATOM 1200 C CA . LEU A 1 153 ? -10.743 0.474 5.709 1.00 95.81 153 LEU A CA 1
ATOM 1201 C C . LEU A 1 153 ? -12.200 0.881 5.935 1.00 95.81 153 LEU A C 1
ATOM 1203 O O . LEU A 1 153 ? -13.045 0.600 5.088 1.00 95.81 153 LEU A O 1
ATOM 1207 N N . MET A 1 154 ? -12.488 1.553 7.053 1.00 96.12 154 MET A N 1
ATOM 1208 C CA . MET A 1 154 ? -13.828 2.044 7.374 1.00 96.12 154 MET A CA 1
ATOM 1209 C C . MET A 1 154 ? -14.364 2.949 6.266 1.00 96.12 154 MET A C 1
ATOM 1211 O O . MET A 1 154 ? -15.469 2.715 5.787 1.00 96.12 154 MET A O 1
ATOM 1215 N N . PHE A 1 155 ? -13.585 3.934 5.812 1.00 94.56 155 PHE A N 1
ATOM 1216 C CA . PHE A 1 155 ? -14.004 4.829 4.734 1.00 94.56 155 PHE A CA 1
ATOM 1217 C C . PHE A 1 155 ? -14.203 4.089 3.410 1.00 94.56 155 PHE A C 1
ATOM 1219 O O . PHE A 1 155 ? -15.193 4.332 2.723 1.00 94.56 155 PHE A O 1
ATOM 1226 N N . ALA A 1 156 ? -13.318 3.146 3.070 1.00 94.56 156 ALA A N 1
ATOM 1227 C CA . ALA A 1 156 ? -13.471 2.341 1.858 1.00 94.56 156 ALA A CA 1
ATOM 1228 C C . ALA A 1 156 ? -14.737 1.461 1.893 1.00 94.56 156 ALA A C 1
ATOM 1230 O O . ALA A 1 156 ? -15.434 1.339 0.885 1.00 94.56 156 ALA A O 1
ATOM 1231 N N . ALA A 1 157 ? -15.055 0.873 3.050 1.00 97.25 157 ALA A N 1
ATOM 1232 C CA . ALA A 1 157 ? -16.265 0.078 3.245 1.00 97.25 157 ALA A CA 1
ATOM 1233 C C . ALA A 1 157 ? -17.535 0.945 3.283 1.00 97.25 157 ALA A C 1
ATOM 1235 O O . ALA A 1 157 ? -18.562 0.561 2.721 1.00 97.25 157 ALA A O 1
ATOM 1236 N N . ALA A 1 158 ? -17.461 2.129 3.896 1.00 96.44 158 ALA A N 1
ATOM 1237 C CA . ALA A 1 158 ? -18.545 3.105 3.960 1.00 96.44 158 ALA A CA 1
ATOM 1238 C C . ALA A 1 158 ? -18.944 3.612 2.570 1.00 96.44 158 ALA A C 1
ATOM 1240 O O . ALA A 1 158 ? -20.133 3.616 2.246 1.00 96.44 158 ALA A O 1
ATOM 1241 N N . ASP A 1 159 ? -17.964 3.960 1.731 1.00 94.88 159 ASP A N 1
ATOM 1242 C CA . ASP A 1 159 ? -18.188 4.405 0.350 1.00 94.88 159 ASP A CA 1
ATOM 1243 C C . ASP A 1 159 ? -18.945 3.347 -0.473 1.00 94.88 159 ASP A C 1
ATOM 1245 O O . ASP A 1 159 ? -19.911 3.646 -1.178 1.00 94.88 159 ASP A O 1
ATOM 1249 N N . LYS A 1 160 ? -18.595 2.068 -0.281 1.00 95.19 160 LYS A N 1
ATOM 1250 C CA . LYS A 1 160 ? -19.284 0.931 -0.912 1.00 95.19 160 LYS A CA 1
ATOM 1251 C C . LYS A 1 160 ? -20.565 0.482 -0.201 1.00 95.19 160 LYS A C 1
ATOM 1253 O O . LYS A 1 160 ? -21.216 -0.448 -0.676 1.00 95.19 160 LYS A O 1
ATOM 1258 N N . LYS A 1 161 ? -20.940 1.114 0.918 1.00 95.50 161 LYS A N 1
ATOM 1259 C CA . LYS A 1 161 ? -22.056 0.706 1.796 1.00 95.50 161 LYS A CA 1
ATOM 1260 C C . LYS A 1 161 ? -21.988 -0.771 2.207 1.00 95.50 161 LYS A C 1
ATOM 1262 O O . LYS A 1 161 ? -23.010 -1.450 2.328 1.00 95.50 161 LYS A O 1
ATOM 1267 N N . ASP A 1 162 ? -20.779 -1.275 2.424 1.00 97.31 162 ASP A N 1
ATOM 1268 C CA . ASP A 1 162 ? -20.524 -2.658 2.813 1.00 97.31 162 ASP A CA 1
ATOM 1269 C C . ASP A 1 162 ? -20.820 -2.862 4.303 1.00 97.31 162 ASP A C 1
ATOM 1271 O O . ASP A 1 162 ? -19.943 -2.802 5.169 1.00 97.31 162 ASP A O 1
ATOM 1275 N N . LYS A 1 163 ? -22.102 -3.099 4.603 1.00 97.12 163 LYS A N 1
ATOM 1276 C CA . LYS A 1 163 ? -22.595 -3.276 5.975 1.00 97.12 163 LYS A CA 1
ATOM 1277 C C . LYS A 1 163 ? -21.906 -4.433 6.707 1.00 97.12 163 LYS A C 1
ATOM 1279 O O . LYS A 1 163 ? -21.744 -4.355 7.921 1.00 97.12 163 LYS A O 1
ATOM 1284 N N . GLN A 1 164 ? -21.486 -5.486 6.000 1.00 97.12 164 GLN A N 1
ATOM 1285 C CA . GLN A 1 164 ? -20.838 -6.641 6.623 1.00 97.12 164 GLN A CA 1
ATOM 1286 C C . GLN A 1 164 ? -19.434 -6.285 7.116 1.00 97.12 164 GLN A C 1
ATOM 1288 O O . GLN A 1 164 ? -19.095 -6.575 8.265 1.00 97.12 164 GLN A O 1
ATOM 1293 N N . THR A 1 165 ? -18.629 -5.640 6.271 1.00 97.62 165 THR A N 1
ATOM 1294 C CA . THR A 1 165 ? -17.287 -5.191 6.664 1.00 97.62 165 THR A CA 1
ATOM 1295 C C . THR A 1 165 ? -17.372 -4.124 7.753 1.00 97.62 165 THR A C 1
ATOM 1297 O O . THR A 1 165 ? -16.657 -4.210 8.751 1.00 97.62 165 THR A O 1
ATOM 1300 N N . LEU A 1 166 ? -18.303 -3.172 7.631 1.00 98.06 166 LEU A N 1
ATOM 1301 C CA . LEU A 1 166 ? -18.533 -2.148 8.654 1.00 98.06 166 LEU A CA 1
ATOM 1302 C C . LEU A 1 166 ? -18.934 -2.748 10.011 1.00 98.06 166 LEU A C 1
ATOM 1304 O O . LEU A 1 166 ? -18.435 -2.299 11.040 1.00 98.06 166 LEU A O 1
ATOM 1308 N N . ALA A 1 167 ? -19.770 -3.791 10.037 1.00 97.81 167 ALA A N 1
ATOM 1309 C CA . ALA A 1 167 ? -20.147 -4.466 11.281 1.00 97.81 167 ALA A CA 1
ATOM 1310 C C . ALA A 1 167 ? -18.937 -5.106 11.983 1.00 97.81 167 ALA A C 1
ATOM 1312 O O . ALA A 1 167 ? -18.797 -4.985 13.200 1.00 97.81 167 ALA A O 1
ATOM 1313 N N . LYS A 1 168 ? -18.026 -5.722 11.218 1.00 97.50 168 LYS A N 1
ATOM 1314 C CA . LYS A 1 168 ? -16.777 -6.291 11.756 1.00 97.50 168 LYS A CA 1
ATOM 1315 C C . LYS A 1 168 ? -15.835 -5.209 12.295 1.00 97.50 168 LYS A C 1
ATOM 1317 O O . LYS A 1 168 ? -15.193 -5.404 13.326 1.00 97.50 168 LYS A O 1
ATOM 1322 N N . ILE A 1 169 ? -15.765 -4.053 11.631 1.00 96.56 169 ILE A N 1
ATOM 1323 C CA . ILE A 1 169 ? -15.002 -2.898 12.130 1.00 96.56 169 ILE A CA 1
ATOM 1324 C C . ILE A 1 169 ? -15.618 -2.383 13.436 1.00 96.56 169 ILE A C 1
ATOM 1326 O O . ILE A 1 169 ? -14.888 -2.154 14.396 1.00 96.56 169 ILE A O 1
ATOM 1330 N N . LEU A 1 170 ? -16.946 -2.258 13.512 1.00 96.81 170 LEU A N 1
ATOM 1331 C CA . LEU A 1 170 ? -17.640 -1.832 14.730 1.00 96.81 170 LEU A CA 1
ATOM 1332 C C . LEU A 1 170 ? -17.368 -2.779 15.907 1.00 96.81 170 LEU A C 1
ATOM 1334 O O . LEU A 1 170 ? -17.076 -2.321 17.010 1.00 96.81 170 LEU A O 1
ATOM 1338 N N . GLU A 1 171 ? -17.415 -4.093 15.676 1.00 96.31 171 GLU A N 1
ATOM 1339 C CA . GLU A 1 171 ? -17.043 -5.097 16.680 1.00 96.31 171 GLU A CA 1
ATOM 1340 C C . GLU A 1 171 ? -15.604 -4.886 17.172 1.00 96.31 171 GLU A C 1
ATOM 1342 O O . GLU A 1 171 ? -15.350 -4.869 18.380 1.00 96.31 171 GLU A O 1
ATOM 1347 N N . LYS A 1 172 ? -14.671 -4.625 16.248 1.00 93.50 172 LYS A N 1
ATOM 1348 C CA . LYS A 1 172 ? -13.280 -4.326 16.592 1.00 93.50 172 LYS A CA 1
ATOM 1349 C C . LYS A 1 172 ? -13.156 -3.063 17.445 1.00 93.50 172 LYS A C 1
ATOM 1351 O O . LYS A 1 172 ? -12.48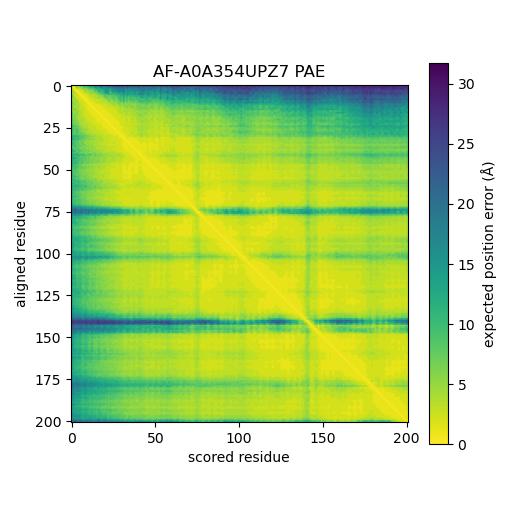4 -3.112 18.475 1.00 93.50 172 LYS A O 1
ATOM 1356 N N . LEU A 1 173 ? -13.819 -1.968 17.071 1.00 92.75 173 LEU A N 1
ATOM 1357 C CA . LEU A 1 173 ? -13.809 -0.721 17.846 1.00 92.75 173 LEU A CA 1
ATOM 1358 C C . LEU A 1 173 ? -14.427 -0.899 19.243 1.00 92.75 173 LEU A C 1
ATOM 1360 O O . LEU A 1 173 ? -13.978 -0.279 20.204 1.00 92.75 173 LEU A O 1
ATOM 1364 N N . ASN A 1 174 ? -15.439 -1.759 19.379 1.00 94.06 174 ASN A N 1
ATOM 1365 C CA . ASN A 1 174 ? -16.054 -2.080 20.671 1.00 94.06 174 ASN A CA 1
ATOM 1366 C C . ASN A 1 174 ? -15.163 -2.953 21.565 1.00 94.06 174 ASN A C 1
ATOM 1368 O O . ASN A 1 174 ? -15.333 -2.941 22.780 1.00 94.06 174 ASN A O 1
ATOM 1372 N N . SER A 1 175 ? -14.209 -3.683 20.981 1.00 91.81 175 SER A N 1
ATOM 1373 C CA . SER A 1 175 ? -13.236 -4.487 21.731 1.00 91.81 175 SER A CA 1
ATOM 1374 C C . SER A 1 175 ? -12.089 -3.672 22.337 1.00 91.81 175 SER A C 1
ATOM 1376 O O . SER A 1 175 ? -11.305 -4.214 23.115 1.00 91.81 175 SER A O 1
ATOM 1378 N N . PHE A 1 176 ? -11.951 -2.393 21.972 1.00 89.38 176 PHE A N 1
ATOM 1379 C CA . PHE A 1 176 ? -10.882 -1.546 22.491 1.00 89.38 176 PHE A CA 1
ATOM 1380 C C . PHE A 1 176 ? -11.092 -1.218 23.968 1.00 89.38 176 PHE A C 1
ATOM 1382 O O . PHE A 1 176 ? -12.148 -0.733 24.373 1.00 89.38 176 PHE A O 1
ATOM 1389 N N . ASP A 1 177 ? -10.038 -1.409 24.760 1.00 87.88 177 ASP A N 1
ATOM 1390 C CA . ASP A 1 177 ? -9.949 -0.815 26.086 1.00 87.88 177 ASP A CA 1
ATOM 1391 C C . ASP A 1 177 ? -9.627 0.673 25.934 1.00 87.88 177 ASP A C 1
ATOM 1393 O O . ASP A 1 177 ? -8.484 1.069 25.702 1.00 87.88 177 ASP A O 1
ATOM 1397 N N . LEU A 1 178 ? -10.656 1.513 26.047 1.00 85.31 178 LEU A N 1
ATOM 1398 C CA . LEU A 1 178 ? -10.513 2.957 25.882 1.00 85.31 178 LEU A CA 1
ATOM 1399 C C . LEU A 1 178 ? -9.554 3.581 26.907 1.00 85.31 178 LEU A C 1
ATOM 1401 O O . LEU A 1 178 ? -9.055 4.676 26.662 1.00 85.31 178 LEU A O 1
ATOM 1405 N N . SER A 1 179 ? -9.256 2.917 28.032 1.00 85.38 179 SER A N 1
ATOM 1406 C CA . SER A 1 179 ? -8.364 3.466 29.062 1.00 85.38 179 SER A CA 1
ATOM 1407 C C . SER A 1 179 ? -6.928 3.694 28.574 1.00 85.38 179 SER A C 1
ATOM 1409 O O . SER A 1 179 ? -6.239 4.552 29.125 1.00 85.38 179 SER A O 1
ATOM 1411 N N . SER A 1 180 ? -6.498 3.001 27.511 1.00 82.50 180 SER A N 1
ATOM 1412 C CA . SER A 1 180 ? -5.165 3.164 26.917 1.00 82.50 180 SER A CA 1
ATOM 1413 C C . SER A 1 180 ? -5.053 4.288 25.880 1.00 82.50 180 SER A C 1
ATOM 1415 O O . SER A 1 180 ? -3.967 4.489 25.346 1.00 82.50 180 SER A O 1
ATOM 1417 N N . PHE A 1 181 ? -6.147 4.990 25.571 1.00 85.25 181 PHE A N 1
ATOM 1418 C CA . PHE A 1 181 ? -6.200 6.016 24.524 1.00 85.25 181 PHE A CA 1
ATOM 1419 C C . PHE A 1 181 ? -6.283 7.428 25.111 1.00 85.25 181 PHE A C 1
ATOM 1421 O O . PHE A 1 181 ? -6.819 7.646 26.204 1.00 85.25 181 PHE A O 1
ATOM 1428 N N . THR A 1 182 ? -5.795 8.413 24.359 1.00 87.94 182 THR A N 1
ATOM 1429 C CA . THR A 1 182 ? -5.991 9.833 24.685 1.00 87.94 182 THR A CA 1
ATOM 1430 C C . THR A 1 182 ? -7.461 10.240 24.529 1.00 87.94 182 THR A C 1
ATOM 1432 O O . THR A 1 182 ? -8.224 9.599 23.810 1.00 87.94 182 THR A O 1
ATOM 1435 N N . GLU A 1 183 ? -7.886 11.337 25.163 1.00 89.06 183 GLU A N 1
ATOM 1436 C CA . GLU A 1 183 ? -9.270 11.832 25.032 1.00 89.06 183 GLU A CA 1
ATOM 1437 C C . GLU A 1 183 ? -9.659 12.140 23.577 1.00 89.06 183 GLU A C 1
ATOM 1439 O O . GLU A 1 183 ? -10.776 11.846 23.155 1.00 89.06 183 GLU A O 1
ATOM 1444 N N . THR A 1 184 ? -8.723 12.663 22.779 1.00 88.25 184 THR A N 1
ATOM 1445 C CA . THR A 1 184 ? -8.937 12.920 21.348 1.00 88.25 184 THR A CA 1
ATOM 1446 C C . THR A 1 184 ? -9.185 11.628 20.570 1.00 88.25 184 THR A C 1
ATOM 1448 O O . THR A 1 184 ? -10.073 11.566 19.719 1.00 88.25 184 THR A O 1
ATOM 1451 N N . GLU A 1 185 ? -8.427 10.574 20.865 1.00 87.62 185 GLU A N 1
ATOM 1452 C CA . GLU A 1 185 ? -8.589 9.272 20.212 1.00 87.62 185 GLU A CA 1
ATOM 1453 C C . GLU A 1 185 ? -9.883 8.589 20.642 1.00 87.62 185 GLU A C 1
ATOM 1455 O O . GLU A 1 185 ? -10.591 8.065 19.788 1.00 87.62 185 GLU A O 1
ATOM 1460 N N . LYS A 1 186 ? -10.246 8.660 21.929 1.00 90.44 186 LYS A N 1
ATOM 1461 C CA . LYS A 1 186 ? -11.547 8.177 22.421 1.00 90.44 186 LYS A CA 1
ATOM 1462 C C . LYS A 1 186 ? -12.697 8.847 21.678 1.00 90.44 186 LYS A C 1
ATOM 1464 O O . LYS A 1 186 ? -13.576 8.154 21.177 1.00 90.44 186 LYS A O 1
ATOM 1469 N N . ALA A 1 187 ? -12.666 10.176 21.561 1.00 90.50 187 ALA A N 1
ATOM 1470 C CA . ALA A 1 187 ? -13.679 10.922 20.820 1.00 90.50 187 ALA A CA 1
ATOM 1471 C C . ALA A 1 187 ? -13.736 10.496 19.344 1.00 90.50 187 ALA A C 1
ATOM 1473 O O . ALA A 1 187 ? -14.822 10.323 18.801 1.00 90.50 187 ALA A O 1
ATOM 1474 N N . THR A 1 188 ? -12.578 10.261 18.719 1.00 90.88 188 THR A N 1
ATOM 1475 C CA . THR A 1 188 ? -12.493 9.791 17.325 1.00 90.88 188 THR A CA 1
ATOM 1476 C C . THR A 1 188 ? -13.067 8.381 17.164 1.00 90.88 188 THR A C 1
ATOM 1478 O O . THR A 1 188 ? -13.803 8.123 16.218 1.00 90.88 188 THR A O 1
ATOM 1481 N N . ILE A 1 189 ? -12.769 7.469 18.093 1.00 92.25 189 ILE A N 1
ATOM 1482 C CA . ILE A 1 189 ? -13.314 6.104 18.098 1.00 92.25 189 ILE A CA 1
ATOM 1483 C C . ILE A 1 189 ? -14.838 6.139 18.249 1.00 92.25 189 ILE A C 1
ATOM 1485 O O . ILE A 1 189 ? -15.536 5.428 17.531 1.00 92.25 189 ILE A O 1
ATOM 1489 N N . GLU A 1 190 ? -15.365 6.949 19.169 1.00 93.62 190 GLU A N 1
ATOM 1490 C CA . GLU A 1 190 ? -16.812 7.067 19.378 1.00 93.62 190 GLU A CA 1
ATOM 1491 C C . GLU A 1 190 ? -17.529 7.707 18.178 1.00 93.62 190 GLU A C 1
ATOM 1493 O O . GLU A 1 190 ? -18.593 7.226 17.789 1.00 93.62 190 GLU A O 1
ATOM 1498 N N . ASP A 1 191 ? -16.936 8.722 17.542 1.00 93.56 191 ASP A N 1
ATOM 1499 C CA . ASP A 1 191 ? -17.458 9.304 16.296 1.00 93.56 191 ASP A CA 1
ATOM 1500 C C . ASP A 1 191 ? -17.498 8.265 15.165 1.00 93.56 191 ASP A C 1
ATOM 1502 O O . ASP A 1 191 ? -18.534 8.051 14.533 1.00 93.56 191 ASP A O 1
ATOM 1506 N N . ASP A 1 192 ? -16.402 7.529 14.963 1.00 94.50 192 ASP A N 1
ATOM 1507 C CA . ASP A 1 192 ? -16.332 6.464 13.962 1.00 94.50 192 ASP A CA 1
ATOM 1508 C C . ASP A 1 192 ? -17.377 5.357 14.237 1.00 94.50 192 ASP A C 1
ATOM 1510 O O . ASP A 1 192 ? -18.052 4.899 13.310 1.00 94.50 192 ASP A O 1
ATOM 1514 N N . LYS A 1 193 ? -17.597 4.964 15.505 1.00 95.69 193 LYS A N 1
ATOM 1515 C CA . LYS A 1 193 ? -18.664 4.013 15.886 1.00 95.69 193 LYS A CA 1
ATOM 1516 C C . LYS A 1 193 ? -20.054 4.530 15.512 1.00 95.69 193 LYS A C 1
ATOM 1518 O O . LYS A 1 193 ? -20.840 3.775 14.933 1.00 95.69 193 LYS A O 1
ATOM 1523 N N . GLN A 1 194 ? -20.364 5.789 15.828 1.00 96.19 194 GLN A N 1
ATOM 1524 C CA . GLN A 1 194 ? -21.656 6.404 15.499 1.00 96.19 194 GLN A CA 1
ATOM 1525 C C . GLN A 1 194 ? -21.869 6.477 13.985 1.00 96.19 194 GLN A C 1
ATOM 1527 O O . GLN A 1 194 ? -22.925 6.083 13.486 1.00 96.19 194 GLN A O 1
ATOM 1532 N N . ASN A 1 195 ? -20.844 6.897 13.242 1.00 94.19 195 ASN A N 1
ATOM 1533 C CA . ASN A 1 195 ? -20.879 6.959 11.782 1.00 94.19 195 ASN A CA 1
ATOM 1534 C C . ASN A 1 195 ? -21.149 5.581 11.163 1.00 94.19 195 ASN A C 1
ATOM 1536 O O . ASN A 1 195 ? -22.004 5.450 10.283 1.00 94.19 195 ASN A O 1
ATOM 1540 N N . ILE A 1 196 ? -20.490 4.529 11.661 1.00 96.44 196 ILE A N 1
ATOM 1541 C CA . ILE A 1 196 ? -20.754 3.156 11.220 1.00 96.44 196 ILE A CA 1
ATOM 1542 C C . ILE A 1 196 ? -22.206 2.747 11.516 1.00 96.44 196 ILE A C 1
ATOM 1544 O O . ILE A 1 196 ? -22.876 2.193 10.642 1.00 96.44 196 ILE A O 1
ATOM 1548 N N . GLN A 1 197 ? -22.713 3.027 12.719 1.00 95.62 197 GLN A N 1
ATOM 1549 C CA . GLN A 1 197 ? -24.088 2.687 13.103 1.00 95.62 197 GLN A CA 1
ATOM 1550 C C . GLN A 1 197 ? -25.132 3.370 12.212 1.00 95.62 197 GLN A C 1
ATOM 1552 O O . GLN A 1 197 ? -26.109 2.726 11.839 1.00 95.62 197 GLN A O 1
ATOM 1557 N N . ILE A 1 198 ? -24.906 4.627 11.817 1.00 94.94 198 ILE A N 1
ATOM 1558 C CA . ILE A 1 198 ? -25.780 5.358 10.885 1.00 94.94 198 ILE A CA 1
ATOM 1559 C C . ILE A 1 198 ? -25.822 4.681 9.508 1.00 94.94 198 ILE A C 1
ATOM 1561 O O . ILE A 1 198 ? -26.878 4.628 8.884 1.00 94.94 198 ILE A O 1
ATOM 1565 N N . ILE A 1 199 ? -24.691 4.157 9.024 1.00 94.12 199 ILE A N 1
ATOM 1566 C CA . ILE A 1 199 ? -24.608 3.502 7.707 1.00 94.12 199 ILE A CA 1
ATOM 1567 C C . ILE A 1 199 ? -25.207 2.087 7.740 1.00 94.12 199 ILE A C 1
ATOM 1569 O O . ILE A 1 199 ? -25.803 1.638 6.755 1.00 94.12 199 ILE A O 1
ATOM 1573 N N . ILE A 1 200 ? -25.014 1.359 8.845 1.00 93.69 200 ILE A N 1
ATOM 1574 C CA . ILE A 1 200 ? -25.543 -0.002 9.017 1.00 93.69 200 ILE A CA 1
ATOM 1575 C C . ILE A 1 200 ? -27.048 0.009 9.309 1.00 93.69 200 ILE A C 1
ATOM 1577 O O . ILE A 1 200 ? -27.727 -0.917 8.850 1.00 93.69 200 ILE A O 1
ATOM 1581 N N . GLY A 1 201 ? -27.549 1.023 10.025 1.00 84.44 201 GLY A N 1
ATOM 1582 C CA . GLY A 1 201 ? -28.982 1.280 10.230 1.00 84.44 201 GLY A CA 1
ATOM 1583 C C . GLY A 1 201 ? -29.777 1.342 8.928 1.00 84.44 201 GLY A C 1
ATOM 1584 O O . GLY A 1 201 ? -30.992 1.070 9.004 1.00 84.44 201 GLY A O 1
#

Mean predicted aligned error: 5.64 Å

Nearest PDB structures (foldseek):
  7e6j-assembly1_A  TM=3.692E-01  e=9.168E-02  Homo sapiens
  8rsu-assembly1_A  TM=5.079E-01  e=4.497E-01  Bacillus phage phi3T
  8rsv-assembly1_A  TM=4.517E-01  e=4.497E-01  Bacillus phage phi3T
  8rst-assembly1_A-2  TM=5.232E-01  e=7.282E-01  Bacillus phage phi3T
  6q9i-assembly1_A  TM=2.825E-01  e=1.484E-01  Homo sapiens

pLDDT: mean 91.01, std 7.63, range [56.72, 98.06]

Radius of gyration: 23.08 Å; Cα contacts (8 Å, |Δi|>4): 209; chains: 1; bounding box: 48×24×87 Å